Protein AF-A0AAQ3JZI1-F1 (afdb_monomer_lite)

Foldseek 3Di:
DVQVVVLVVLLVLLVVLLVLLVLLLVLDDDPVVVPPDPDADHQLSNVLSVLSNLCNVLSVLVSVVSVVCPDRDPPPLPLQVVLSVQLVLLSLLLSLLSNVSSPDRRALLSQVLSLVSLQSNLVSLVSNLVSPVVDDPVSSVSSPVSSVCSNPDGSGDPPPPDDDRDQDDVVVLLVCLQPPDQSCNVSSLVSLVSCLVVVSDPDDPCRNLVSLVVSLVVHDPVVNVSSVVSNVSVQVSPPVCVVVPPVVPVVVPPDPPDPDDDDDDDDDDDDPPVVVVVVVVPD

Sequence (283 aa):
MQATADARATAELLSGLLDSVDEIASLAPPPEAESSSSHHRPSPLSPFAALVSRLNPILSALLLLQQEQQQPEPADSPGKMTALASLGVALRRARSLAARSAGASATPVAGRLLEGAARALGSGLGVLAGAWADAPVEIRAEMEVVQGKMMNARFDSPAQSKGGSARVDVEDLVADIKNVDEDELWVVMFEIEVLIGEGLVVEEGGRLIPALLNRLATTKSENRLKMIIVLRSLASYCNENKVEFNLNFMLFSICPQHVCVFASMSYNYINLSSLTESILLQC

Radius of gyration: 22.37 Å; chains: 1; bounding box: 62×36×62 Å

pLDDT: mean 79.34, std 20.0, range [29.5, 98.25]

Secondary structure (DSSP, 8-state):
-HHHHHHHHHHHHHHHHHHHHHHHHHTSPPTTGGGS-TTPPPPTHHHHHHHHTTHHHHHHHHHHHHHH--S---TT-HHHHHHHHHHHHHHHHHHHHHHHHHHS---HHHHHHHHHHHHHHHHHHHHHHHHTTTS-HHHHHHHHHHHHHHHT---S-TT-SSS---PPPHHHHHHHHHH--HHHHHHHHHHHHHHHHTT----TTS-HHHHHHHHHHHS-HHHHHHHHHHHHHHHHH-GGGTTT--GGGGGGGS-TT--------------GGGHHHHHTT--

Organism: NCBI:txid4628

Structure (mmCIF, N/CA/C/O backbone):
data_AF-A0AAQ3JZI1-F1
#
_entry.id   AF-A0AAQ3JZI1-F1
#
loop_
_atom_site.group_PDB
_atom_site.id
_atom_site.type_symbol
_atom_site.label_atom_id
_atom_site.label_alt_id
_atom_site.label_comp_id
_atom_site.label_asym_id
_atom_site.label_entity_id
_atom_site.label_seq_id
_atom_site.pdbx_PDB_ins_code
_atom_site.Cartn_x
_atom_site.Cartn_y
_atom_site.Cartn_z
_atom_site.occupancy
_atom_site.B_iso_or_equiv
_atom_site.auth_seq_id
_atom_site.auth_comp_id
_atom_site.auth_asym_id
_atom_site.auth_atom_id
_atom_site.pdbx_PDB_model_num
ATOM 1 N N . MET A 1 1 ? -1.502 9.159 33.257 1.00 61.34 1 MET A N 1
ATOM 2 C CA . MET A 1 1 ? -1.217 10.152 32.196 1.00 61.34 1 MET A CA 1
ATOM 3 C C . MET A 1 1 ? -0.760 9.500 30.892 1.00 61.34 1 MET A C 1
ATOM 5 O O . MET A 1 1 ? -1.155 9.998 29.851 1.00 61.34 1 MET A O 1
ATOM 9 N N . GLN A 1 2 ? -0.006 8.390 30.917 1.00 69.00 2 GLN A N 1
ATOM 10 C CA . GLN A 1 2 ? 0.420 7.703 29.686 1.00 69.00 2 GLN A CA 1
ATOM 11 C C . GLN A 1 2 ? -0.751 7.096 28.882 1.00 69.00 2 GLN A C 1
ATOM 13 O O . GLN A 1 2 ? -0.922 7.440 27.722 1.00 69.00 2 GLN A O 1
ATOM 18 N N . ALA A 1 3 ? -1.644 6.329 29.522 1.00 70.62 3 ALA A N 1
ATOM 19 C CA . ALA A 1 3 ? -2.775 5.677 28.835 1.00 70.62 3 ALA A CA 1
ATOM 20 C C . ALA A 1 3 ? -3.711 6.653 28.089 1.00 70.62 3 ALA A C 1
ATOM 22 O O . ALA A 1 3 ? -4.190 6.372 26.995 1.00 70.62 3 ALA A O 1
ATOM 23 N N . THR A 1 4 ? -3.939 7.843 28.653 1.00 74.62 4 THR A N 1
ATOM 24 C CA . THR A 1 4 ? -4.743 8.895 28.011 1.00 74.62 4 THR A CA 1
ATOM 25 C C . THR A 1 4 ? -4.045 9.520 26.800 1.00 74.62 4 THR A C 1
ATOM 27 O O . THR A 1 4 ? -4.719 9.994 25.890 1.00 74.62 4 THR A O 1
ATOM 30 N N . ALA A 1 5 ? -2.708 9.539 26.782 1.00 81.94 5 ALA A N 1
ATOM 31 C CA . ALA A 1 5 ? -1.937 10.019 25.638 1.00 81.94 5 ALA A CA 1
ATOM 32 C C . ALA A 1 5 ? -1.955 8.996 24.491 1.00 81.94 5 ALA A C 1
ATOM 34 O O . ALA A 1 5 ? -2.165 9.377 23.342 1.00 81.94 5 ALA A O 1
ATOM 35 N N . ASP A 1 6 ? -1.834 7.706 24.811 1.00 83.25 6 ASP A N 1
ATOM 36 C CA . ASP A 1 6 ? -1.815 6.628 23.815 1.00 83.25 6 ASP A CA 1
ATOM 37 C C . ASP A 1 6 ? -3.178 6.467 23.115 1.00 83.25 6 ASP A C 1
ATOM 39 O O . ASP A 1 6 ? -3.239 6.314 21.892 1.00 83.25 6 ASP A O 1
ATOM 43 N N . ALA A 1 7 ? -4.286 6.591 23.857 1.00 85.25 7 ALA A N 1
ATOM 44 C CA . ALA A 1 7 ? -5.636 6.575 23.284 1.00 85.25 7 ALA A CA 1
ATOM 45 C C . ALA A 1 7 ? -5.862 7.736 22.300 1.00 85.25 7 ALA A C 1
ATOM 47 O O . ALA A 1 7 ? -6.412 7.547 21.213 1.00 85.25 7 ALA A O 1
ATOM 48 N N . ARG A 1 8 ? -5.386 8.938 22.653 1.00 88.81 8 ARG A N 1
ATOM 49 C CA . ARG A 1 8 ? -5.458 10.112 21.778 1.00 88.81 8 ARG A CA 1
ATOM 50 C C . ARG A 1 8 ? -4.610 9.930 20.520 1.00 88.81 8 ARG A C 1
ATOM 52 O O . ARG A 1 8 ? -5.111 10.182 19.431 1.00 88.81 8 ARG A O 1
ATOM 59 N N . ALA A 1 9 ? -3.373 9.455 20.662 1.00 91.19 9 ALA A N 1
ATOM 60 C CA . ALA A 1 9 ? -2.499 9.176 19.524 1.00 91.19 9 ALA A CA 1
ATOM 61 C C . ALA A 1 9 ? -3.121 8.135 18.575 1.00 91.19 9 ALA A C 1
ATOM 63 O O . ALA A 1 9 ? -3.066 8.285 17.358 1.00 91.19 9 ALA A O 1
ATOM 64 N N . THR A 1 10 ? -3.777 7.113 19.128 1.00 91.44 10 THR A N 1
ATOM 65 C CA . THR A 1 10 ? -4.490 6.089 18.351 1.00 91.44 10 THR A CA 1
ATOM 66 C C . THR A 1 10 ? -5.657 6.686 17.563 1.00 91.44 10 THR A C 1
ATOM 68 O O . THR A 1 10 ? -5.801 6.404 16.375 1.00 91.44 10 THR A O 1
ATOM 71 N N . ALA A 1 11 ? -6.464 7.545 18.192 1.00 92.69 11 ALA A N 1
ATOM 72 C CA . ALA A 1 11 ? -7.569 8.230 17.524 1.00 92.69 11 ALA A CA 1
ATOM 73 C C . ALA A 1 11 ? -7.083 9.185 16.417 1.00 92.69 11 ALA A C 1
ATOM 75 O O . ALA A 1 11 ? -7.658 9.207 15.330 1.00 92.69 11 ALA A O 1
ATOM 76 N N . GLU A 1 12 ? -6.003 9.933 16.667 1.00 94.88 12 GLU A N 1
ATOM 77 C CA . GLU A 1 12 ? -5.373 10.814 15.673 1.00 94.88 12 GLU A CA 1
ATOM 78 C C . GLU A 1 12 ? -4.848 10.012 14.470 1.00 94.88 12 GLU A C 1
ATOM 80 O O . GLU A 1 12 ? -5.084 10.397 13.324 1.00 94.88 12 GLU A O 1
ATOM 85 N N . LEU A 1 13 ? -4.214 8.857 14.709 1.00 95.38 13 LEU A N 1
ATOM 86 C CA . LEU A 1 13 ? -3.781 7.958 13.639 1.00 95.38 13 LEU A CA 1
ATOM 87 C C . LEU A 1 13 ? -4.966 7.433 12.826 1.00 95.38 13 LEU A C 1
ATOM 89 O O . LEU A 1 13 ? -4.936 7.528 11.604 1.00 95.38 13 LEU A O 1
ATOM 93 N N . LEU A 1 14 ? -6.010 6.914 13.479 1.00 96.38 14 LEU A N 1
ATOM 94 C CA . LEU A 1 14 ? -7.214 6.408 12.808 1.00 96.38 14 LEU A CA 1
ATOM 95 C C . LEU A 1 14 ? -7.883 7.477 11.936 1.00 96.38 14 LEU A C 1
ATOM 97 O O . LEU A 1 14 ? -8.264 7.177 10.806 1.00 96.38 14 LEU A O 1
ATOM 101 N N . SER A 1 15 ? -7.971 8.717 12.427 1.00 96.81 15 SER A N 1
ATOM 102 C CA . SER A 1 15 ? -8.467 9.849 11.636 1.00 96.81 15 SER A CA 1
ATOM 103 C C . SER A 1 15 ? -7.610 10.076 10.391 1.00 96.81 15 SER A C 1
ATOM 105 O O . SER A 1 15 ? -8.144 10.134 9.291 1.00 96.81 15 SER A O 1
ATOM 107 N N . GLY A 1 16 ? -6.281 10.106 10.532 1.00 97.50 16 GLY A N 1
ATOM 108 C CA . GLY A 1 16 ? -5.386 10.273 9.383 1.00 97.50 16 GLY A CA 1
ATOM 109 C C . GLY A 1 16 ? -5.453 9.119 8.369 1.00 97.50 16 GLY A C 1
ATOM 110 O O . GLY A 1 16 ? -5.228 9.328 7.174 1.00 97.50 16 GLY A O 1
ATOM 111 N N . LEU A 1 17 ? -5.777 7.897 8.814 1.00 97.75 17 LEU A N 1
ATOM 112 C CA . LEU A 1 17 ? -6.026 6.768 7.911 1.00 97.75 17 LEU A CA 1
ATOM 113 C C . LEU A 1 17 ? -7.330 6.942 7.126 1.00 97.75 17 LEU A C 1
ATOM 115 O O . LEU A 1 17 ? -7.334 6.652 5.932 1.00 97.75 17 LEU A O 1
ATOM 119 N N . LEU A 1 18 ? -8.402 7.414 7.772 1.00 97.88 18 LEU A N 1
ATOM 120 C CA . LEU A 1 18 ? -9.675 7.727 7.110 1.00 97.88 18 LEU A CA 1
ATOM 121 C C . LEU A 1 18 ? -9.477 8.794 6.029 1.00 97.88 18 LEU A C 1
ATOM 123 O O . LEU A 1 18 ? -9.839 8.560 4.879 1.00 97.88 18 LEU A O 1
ATOM 127 N N . ASP A 1 19 ? -8.787 9.887 6.365 1.00 97.62 19 ASP A N 1
ATOM 128 C CA . ASP A 1 19 ? -8.470 10.952 5.407 1.00 97.62 19 ASP A CA 1
ATOM 129 C C . ASP A 1 19 ? -7.698 10.396 4.196 1.00 97.62 19 ASP A C 1
ATOM 131 O O . ASP A 1 19 ? -8.010 10.697 3.046 1.00 97.62 19 ASP A O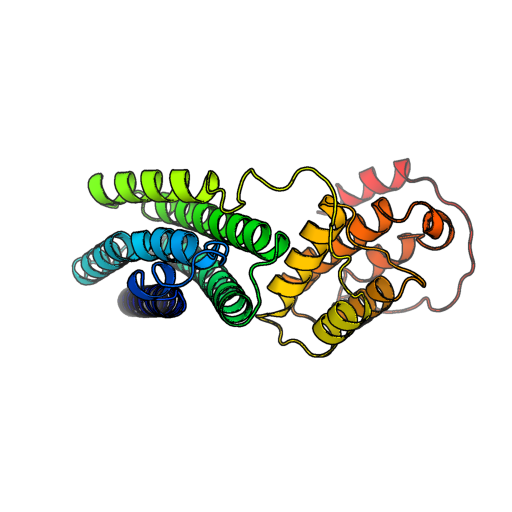 1
ATOM 135 N N . SER A 1 20 ? -6.732 9.500 4.435 1.00 97.38 20 SER A N 1
ATOM 136 C CA . SER A 1 20 ? -5.961 8.858 3.360 1.00 97.38 20 SER A CA 1
ATOM 137 C C . SER A 1 20 ? -6.820 7.956 2.461 1.00 97.38 20 SER A C 1
ATOM 139 O O . SER A 1 20 ? -6.570 7.868 1.257 1.00 97.38 20 SER A O 1
ATOM 141 N N . VAL A 1 21 ? -7.811 7.254 3.023 1.00 97.94 21 VAL A N 1
ATOM 142 C CA . VAL A 1 21 ? -8.745 6.413 2.256 1.00 97.94 21 VAL A CA 1
ATOM 143 C C . VAL A 1 21 ? -9.656 7.278 1.386 1.00 97.94 21 VAL A C 1
ATOM 145 O O . VAL A 1 21 ? -9.847 6.959 0.209 1.00 97.94 21 VAL A O 1
ATOM 148 N N . ASP A 1 22 ? -10.168 8.381 1.930 1.00 97.31 22 ASP A N 1
ATOM 149 C CA . ASP A 1 22 ? -11.018 9.325 1.202 1.00 97.31 22 ASP A CA 1
ATOM 150 C C . ASP A 1 22 ? -10.249 10.036 0.080 1.00 97.31 22 ASP A C 1
ATOM 152 O O . ASP A 1 22 ? -10.759 10.174 -1.035 1.00 97.31 22 ASP A O 1
ATOM 156 N N . GLU A 1 23 ? -8.985 10.399 0.317 1.00 97.06 23 GLU A N 1
ATOM 157 C CA . GLU A 1 23 ? -8.099 10.921 -0.724 1.00 97.06 23 GLU A CA 1
ATOM 158 C C . GLU A 1 23 ? -7.923 9.916 -1.872 1.00 97.06 23 GLU A C 1
ATOM 160 O O . GLU A 1 23 ? -8.112 10.288 -3.030 1.00 97.06 23 GLU A O 1
ATOM 165 N N . ILE A 1 24 ? -7.639 8.636 -1.587 1.00 96.25 24 ILE A N 1
ATOM 166 C CA . ILE A 1 24 ? -7.539 7.593 -2.628 1.00 96.25 24 ILE A CA 1
ATOM 167 C C . ILE A 1 24 ? -8.856 7.452 -3.396 1.00 96.25 24 ILE A C 1
ATOM 169 O O . ILE A 1 24 ? -8.841 7.326 -4.622 1.00 96.25 24 ILE A O 1
ATOM 173 N N . ALA A 1 25 ? -9.989 7.490 -2.694 1.00 95.56 25 ALA A N 1
ATOM 174 C CA . ALA A 1 25 ? -11.307 7.416 -3.310 1.00 95.56 25 ALA A CA 1
ATOM 175 C C . ALA A 1 25 ? -11.559 8.592 -4.269 1.00 95.56 25 ALA A C 1
ATOM 177 O O . ALA A 1 25 ? -12.102 8.391 -5.353 1.00 95.56 25 ALA A O 1
ATOM 178 N N . SER A 1 26 ? -11.110 9.797 -3.903 1.00 95.44 26 SER A N 1
ATOM 179 C CA . SER A 1 26 ? -11.266 11.014 -4.711 1.00 95.44 26 SER A CA 1
ATOM 180 C C . SER A 1 26 ? -10.421 11.038 -5.990 1.00 95.44 26 SER A C 1
ATOM 182 O O . SER A 1 26 ? -10.738 11.779 -6.918 1.00 95.44 26 SER A O 1
ATOM 184 N N . LEU A 1 27 ? -9.360 10.222 -6.059 1.00 94.06 27 LEU A N 1
ATOM 185 C CA . LEU A 1 27 ? -8.501 10.104 -7.242 1.00 94.06 27 LEU A CA 1
ATOM 186 C C . LEU A 1 27 ? -9.141 9.270 -8.358 1.00 94.06 27 LEU A C 1
ATOM 188 O O . LEU A 1 27 ? -8.713 9.361 -9.510 1.00 94.06 27 LEU A O 1
ATOM 192 N N . ALA A 1 28 ? -10.136 8.440 -8.037 1.00 91.25 28 ALA A N 1
ATOM 193 C CA . ALA A 1 28 ? -10.843 7.670 -9.046 1.00 91.25 28 ALA A CA 1
ATOM 194 C C . ALA A 1 28 ? -11.794 8.568 -9.855 1.00 91.25 28 ALA A C 1
ATOM 196 O O . ALA A 1 28 ? -12.507 9.396 -9.281 1.00 91.25 28 ALA A O 1
ATOM 197 N N . PRO A 1 29 ? -11.847 8.405 -11.189 1.00 85.12 29 PRO A N 1
ATOM 198 C CA . PRO A 1 29 ? -12.793 9.145 -12.008 1.00 85.12 29 PRO A CA 1
ATOM 199 C C . PRO A 1 29 ? -14.240 8.785 -11.624 1.00 85.12 29 PRO A C 1
ATOM 201 O O . PRO A 1 29 ? -14.522 7.637 -11.266 1.00 85.12 29 PRO A O 1
ATOM 204 N N . PRO A 1 30 ? -15.184 9.739 -11.712 1.00 79.12 30 PRO A N 1
ATOM 205 C CA . PRO A 1 30 ? -16.582 9.460 -11.427 1.00 79.12 30 PRO A CA 1
ATOM 206 C C . PRO A 1 30 ? -17.146 8.455 -12.448 1.00 79.12 30 PRO A C 1
ATOM 208 O O . PRO A 1 30 ? -16.809 8.528 -13.633 1.00 79.12 30 PRO A O 1
ATOM 211 N N . PRO A 1 31 ? -18.061 7.562 -12.032 1.00 68.06 31 PRO A N 1
ATOM 212 C CA . PRO A 1 31 ? -18.583 6.480 -12.876 1.00 68.06 31 PRO A CA 1
ATOM 213 C C . PRO A 1 31 ? -19.296 6.973 -14.150 1.00 68.06 31 PRO A C 1
ATOM 215 O O . PRO A 1 31 ? -19.396 6.250 -15.138 1.00 68.06 31 PRO A O 1
ATOM 218 N N . GLU A 1 32 ? -19.764 8.223 -14.164 1.00 65.75 32 GLU A N 1
ATOM 219 C CA . GLU A 1 32 ? -20.449 8.832 -15.311 1.00 65.75 32 GLU A CA 1
ATOM 220 C C . GLU A 1 32 ? -19.490 9.224 -16.453 1.00 65.75 32 GLU A C 1
ATOM 222 O O . GLU A 1 32 ? -19.896 9.267 -17.617 1.00 65.75 32 GLU A O 1
ATOM 227 N N . ALA A 1 33 ? -18.203 9.445 -16.158 1.00 61.28 33 ALA A N 1
ATOM 228 C CA . ALA A 1 33 ? -17.201 9.810 -17.163 1.00 61.28 33 ALA A CA 1
ATOM 229 C C . ALA A 1 33 ? -16.807 8.630 -18.075 1.00 61.28 33 ALA A C 1
ATOM 231 O O . ALA A 1 33 ? -16.358 8.838 -19.202 1.00 61.28 33 ALA A O 1
ATOM 232 N N . GLU A 1 34 ? -17.018 7.389 -17.626 1.00 55.94 34 GLU A N 1
ATOM 233 C CA . GLU A 1 34 ? -16.624 6.176 -18.356 1.00 55.94 34 GLU A CA 1
ATOM 234 C C . GLU A 1 34 ? -17.619 5.798 -19.477 1.00 55.94 34 GLU A C 1
ATOM 236 O O . GLU A 1 34 ? -17.274 5.057 -20.396 1.00 55.94 34 GLU A O 1
ATOM 241 N N . SER A 1 35 ? -18.842 6.349 -19.463 1.00 56.81 35 SER A N 1
ATOM 242 C CA . SER A 1 35 ? -19.943 5.925 -20.350 1.00 56.81 35 SER A CA 1
ATOM 243 C C . SER A 1 35 ? -19.983 6.619 -21.721 1.00 56.81 35 SER A C 1
ATOM 245 O O . SER A 1 35 ? -20.770 6.230 -22.584 1.00 56.81 35 SER A O 1
ATOM 247 N N . SER A 1 36 ? -19.152 7.641 -21.950 1.00 53.06 36 SER A N 1
ATOM 248 C CA . SER A 1 36 ? -19.310 8.548 -23.104 1.00 53.06 36 SER A CA 1
ATOM 249 C C . SER A 1 36 ? -18.314 8.332 -24.253 1.00 53.06 36 SER A C 1
ATOM 251 O O . SER A 1 36 ? -18.412 9.013 -25.271 1.00 53.06 36 SER A O 1
ATOM 253 N N . SER A 1 37 ? -17.359 7.399 -24.143 1.00 55.06 37 SER A N 1
ATOM 254 C CA . SER A 1 37 ? -16.397 7.133 -25.225 1.00 55.06 37 SER A CA 1
ATOM 255 C C . SER A 1 37 ? -16.218 5.634 -25.475 1.00 55.06 37 SER A C 1
ATOM 257 O O . SER A 1 37 ? -15.667 4.897 -24.664 1.00 55.06 37 SER A O 1
ATOM 259 N N . SER A 1 38 ? -16.683 5.160 -26.633 1.00 53.22 38 SER A N 1
ATOM 260 C CA . SER A 1 38 ? -16.773 3.735 -26.996 1.00 53.22 38 SER A CA 1
ATOM 261 C C . SER A 1 38 ? -15.431 3.015 -27.213 1.00 53.22 38 SER A C 1
ATOM 263 O O . SER A 1 38 ? -15.414 1.898 -27.728 1.00 53.22 38 SER A O 1
ATOM 265 N N . HIS A 1 39 ? -14.301 3.626 -26.844 1.00 58.97 39 HIS A N 1
ATOM 266 C CA . HIS A 1 39 ? -12.959 3.074 -27.054 1.00 58.97 39 HIS A CA 1
ATOM 267 C C . HIS A 1 39 ? -12.005 3.219 -25.859 1.00 58.97 39 HIS A C 1
ATOM 269 O O . HIS A 1 39 ? -10.839 2.841 -25.986 1.00 58.97 39 HIS A O 1
ATOM 275 N N . HIS A 1 40 ? -12.448 3.730 -24.703 1.00 62.22 40 HIS A N 1
ATOM 276 C CA . HIS A 1 40 ? -11.550 3.888 -23.559 1.00 62.22 40 HIS A CA 1
ATOM 277 C C . HIS A 1 40 ? -11.570 2.654 -22.650 1.00 62.22 40 HIS A C 1
ATOM 279 O O . HIS A 1 40 ? -12.616 2.204 -22.190 1.00 62.22 40 HIS A O 1
ATOM 285 N N . ARG A 1 41 ? -10.388 2.067 -22.441 1.00 69.38 41 ARG A N 1
ATOM 286 C CA . ARG A 1 41 ? -10.175 0.935 -21.534 1.00 69.38 41 ARG A CA 1
ATOM 287 C C . ARG A 1 41 ? -10.536 1.384 -20.108 1.00 69.38 41 ARG A C 1
ATOM 289 O O . ARG A 1 41 ? -10.026 2.425 -19.695 1.00 69.38 41 ARG A O 1
ATOM 296 N N . PRO A 1 42 ? -11.354 0.625 -19.354 1.00 74.00 42 PRO A N 1
ATOM 297 C CA . PRO A 1 42 ? -11.683 0.983 -17.979 1.00 74.00 42 PRO A CA 1
ATOM 298 C C . PRO A 1 42 ? -10.403 1.038 -17.143 1.00 74.00 42 PRO A C 1
ATOM 300 O O . PRO A 1 42 ? -9.551 0.145 -17.232 1.00 74.00 42 PRO A O 1
ATOM 303 N N . SER A 1 43 ? -10.252 2.115 -16.374 1.00 86.00 43 SER A N 1
ATOM 304 C CA . SER A 1 43 ? -9.074 2.321 -15.538 1.00 86.00 43 SER A CA 1
ATOM 305 C C . SER A 1 43 ? -9.056 1.292 -14.404 1.00 86.00 43 SER A C 1
ATOM 307 O O . SER A 1 43 ? -10.083 1.099 -13.751 1.00 86.00 43 SER A O 1
ATOM 309 N N . PRO A 1 44 ? -7.911 0.648 -14.105 1.00 90.19 44 PRO A N 1
ATOM 310 C CA . PRO A 1 44 ? -7.791 -0.210 -12.926 1.00 90.19 44 PRO A CA 1
ATOM 311 C C . PRO A 1 44 ? -7.898 0.583 -11.610 1.00 90.19 44 PRO A C 1
ATOM 313 O O . PRO A 1 44 ? -8.090 -0.013 -10.550 1.00 90.19 44 PRO A O 1
ATOM 316 N N . LEU A 1 45 ? -7.812 1.919 -11.666 1.00 92.50 45 LEU A N 1
ATOM 317 C CA . LEU A 1 45 ? -7.896 2.792 -10.499 1.00 92.50 45 LEU A CA 1
ATOM 318 C C . LEU A 1 45 ? -9.298 2.811 -9.875 1.00 92.50 45 LEU A C 1
ATOM 320 O O . LEU A 1 45 ? -9.402 2.733 -8.656 1.00 92.50 45 LEU A O 1
ATOM 324 N N . SER A 1 46 ? -10.365 2.856 -10.679 1.00 92.19 46 SER A N 1
ATOM 325 C CA . SER A 1 46 ? -11.753 2.880 -10.189 1.00 92.19 46 SER A CA 1
ATOM 326 C C . SER A 1 46 ? -12.090 1.666 -9.296 1.00 92.19 46 SER A C 1
ATOM 328 O O . SER A 1 46 ? -12.509 1.863 -8.151 1.00 92.19 46 SER A O 1
ATOM 330 N N . PRO A 1 47 ? -11.869 0.401 -9.727 1.00 93.81 47 PRO A N 1
ATOM 331 C CA . PRO A 1 47 ? -12.122 -0.759 -8.872 1.00 93.81 47 PRO A CA 1
ATOM 332 C C . PRO A 1 47 ? -11.153 -0.855 -7.686 1.00 93.81 47 PRO A C 1
ATOM 334 O O . PRO A 1 47 ? -11.543 -1.356 -6.630 1.00 93.81 47 PRO A O 1
ATOM 337 N N . PHE A 1 48 ? -9.912 -0.377 -7.826 1.00 95.75 48 PHE A N 1
ATOM 338 C CA . PHE A 1 48 ? -8.968 -0.310 -6.711 1.00 95.75 48 PHE A CA 1
ATOM 339 C C . PHE A 1 48 ? -9.450 0.655 -5.625 1.00 95.75 48 PHE A C 1
ATOM 341 O O . PHE A 1 48 ? -9.563 0.260 -4.466 1.00 95.75 48 PHE A O 1
ATOM 348 N N . ALA A 1 49 ? -9.798 1.885 -5.999 1.00 95.94 49 ALA A N 1
ATOM 349 C CA . ALA A 1 49 ? -10.300 2.902 -5.086 1.00 95.94 49 ALA A CA 1
ATOM 350 C C . ALA A 1 49 ? -11.568 2.425 -4.370 1.00 95.94 49 ALA A C 1
ATOM 352 O O . ALA A 1 49 ? -11.630 2.472 -3.144 1.00 95.94 49 ALA A O 1
ATOM 353 N N . ALA A 1 50 ? -12.518 1.839 -5.107 1.00 96.00 50 ALA A N 1
ATOM 354 C CA . ALA A 1 50 ? -13.726 1.258 -4.524 1.00 96.00 50 ALA A CA 1
ATOM 355 C C . ALA A 1 50 ? -13.422 0.158 -3.490 1.00 96.00 50 ALA A C 1
ATOM 357 O O . ALA A 1 50 ? -14.123 0.037 -2.484 1.00 96.00 50 ALA A O 1
ATOM 358 N N . LEU A 1 51 ? -12.376 -0.648 -3.713 1.00 97.19 51 LEU A N 1
ATOM 359 C CA . LEU A 1 51 ? -11.936 -1.657 -2.751 1.00 97.19 51 LEU A CA 1
ATOM 360 C C . LEU A 1 51 ? -11.297 -1.026 -1.506 1.00 97.19 51 LEU A C 1
ATOM 362 O O . LEU A 1 51 ? -11.588 -1.476 -0.397 1.00 97.19 51 LEU A O 1
ATOM 366 N N . VAL A 1 52 ? -10.467 0.009 -1.673 1.00 97.88 52 VAL A N 1
ATOM 367 C CA . VAL A 1 52 ? -9.833 0.749 -0.567 1.00 97.88 52 VAL A CA 1
ATOM 368 C C . VAL A 1 52 ? -10.878 1.463 0.293 1.00 97.88 52 VAL A C 1
ATOM 370 O O . VAL A 1 52 ? -10.807 1.372 1.517 1.00 97.88 52 VAL A O 1
ATOM 373 N N . SER A 1 53 ? -11.917 2.054 -0.306 1.00 97.69 53 SER A N 1
ATOM 374 C CA . SER A 1 53 ? -13.026 2.696 0.419 1.00 97.69 53 SER A CA 1
ATOM 375 C C . SER A 1 53 ? -13.778 1.754 1.365 1.00 97.69 53 SER A C 1
ATOM 377 O O . SER A 1 53 ? -14.434 2.211 2.298 1.00 97.69 53 SER A O 1
ATOM 379 N N . ARG A 1 54 ? -13.665 0.427 1.191 1.00 98.12 54 ARG A N 1
ATOM 380 C CA . ARG A 1 54 ? -14.249 -0.545 2.135 1.00 98.12 54 ARG A CA 1
ATOM 381 C C . ARG A 1 54 ? -13.554 -0.554 3.500 1.00 98.12 54 ARG A C 1
ATOM 383 O O . ARG A 1 54 ? -14.096 -1.140 4.431 1.00 98.12 54 ARG A O 1
ATOM 390 N N . LEU A 1 55 ? -12.397 0.096 3.637 1.00 97.81 55 LEU A N 1
ATOM 391 C CA . LEU A 1 55 ? -11.734 0.299 4.926 1.00 97.81 55 LEU A CA 1
ATOM 392 C C . LEU A 1 55 ? -12.450 1.338 5.800 1.00 97.81 55 LEU A C 1
ATOM 394 O O . LEU A 1 55 ? -12.394 1.209 7.020 1.00 97.81 55 LEU A O 1
ATOM 398 N N . ASN A 1 56 ? -13.157 2.314 5.217 1.00 97.81 56 ASN A N 1
ATOM 399 C CA . ASN A 1 56 ? -13.829 3.380 5.971 1.00 97.81 56 ASN A CA 1
ATOM 400 C C . ASN A 1 56 ? -14.739 2.869 7.095 1.00 97.81 56 ASN A C 1
ATOM 402 O O . ASN A 1 56 ? -14.492 3.229 8.245 1.00 97.81 56 ASN A O 1
ATOM 406 N N . PRO A 1 57 ? -15.737 1.997 6.842 1.00 97.69 57 PRO A N 1
ATOM 407 C CA . PRO A 1 57 ? -16.616 1.526 7.913 1.00 97.69 57 PRO A CA 1
ATOM 408 C C . PRO A 1 57 ? -15.859 0.796 9.033 1.00 97.69 57 PRO A C 1
ATOM 410 O O . PRO A 1 57 ? -16.235 0.918 10.196 1.00 97.69 57 PRO A O 1
ATOM 413 N N . ILE A 1 58 ? -14.773 0.085 8.709 1.00 97.88 58 ILE A N 1
ATOM 414 C CA . ILE A 1 58 ? -13.927 -0.593 9.699 1.00 97.88 58 ILE A CA 1
ATOM 415 C C . ILE A 1 58 ? -13.196 0.441 10.562 1.00 97.88 58 ILE A C 1
ATOM 417 O O . ILE A 1 58 ? -13.274 0.392 11.788 1.00 97.88 58 ILE A O 1
ATOM 421 N N . LEU A 1 59 ? -12.491 1.383 9.930 1.00 97.75 59 LEU A N 1
ATOM 422 C CA . LEU A 1 59 ? -11.688 2.392 10.621 1.00 97.75 59 LEU A CA 1
ATOM 423 C C . LEU A 1 59 ? -12.563 3.330 11.463 1.00 97.75 59 LEU A C 1
ATOM 425 O O . LEU A 1 59 ? -12.199 3.645 12.594 1.00 97.75 59 LEU A O 1
ATOM 429 N N . SER A 1 60 ? -13.743 3.714 10.968 1.00 97.56 60 SER A N 1
ATOM 430 C CA . SER A 1 60 ? -14.717 4.497 11.735 1.00 97.56 60 SER A CA 1
ATOM 431 C C . SER A 1 60 ? -15.231 3.732 12.954 1.00 97.56 60 SER A C 1
ATOM 433 O O . SER A 1 60 ? -15.325 4.307 14.036 1.00 97.56 60 SER A O 1
ATOM 435 N N . ALA A 1 61 ? -15.528 2.436 12.818 1.00 96.88 61 ALA A N 1
ATOM 436 C CA . ALA A 1 61 ? -15.978 1.623 13.943 1.00 96.88 61 ALA A CA 1
ATOM 437 C C . ALA A 1 61 ? -14.877 1.457 15.006 1.00 96.88 61 ALA A C 1
ATOM 439 O O . ALA A 1 61 ? -15.149 1.595 16.196 1.00 96.88 61 ALA A O 1
ATOM 440 N N . LEU A 1 62 ? -13.622 1.245 14.591 1.00 95.25 62 LEU A N 1
ATOM 441 C CA . LEU A 1 62 ? -12.480 1.231 15.511 1.00 95.25 62 LEU A CA 1
ATOM 442 C C . LEU A 1 62 ? -12.280 2.575 16.217 1.00 95.25 62 LEU A C 1
ATOM 444 O O . LEU A 1 62 ? -11.977 2.599 17.408 1.00 95.25 62 LEU A O 1
ATOM 448 N N . LEU A 1 63 ? -12.457 3.687 15.501 1.00 95.44 63 LEU A N 1
ATOM 449 C CA . LEU A 1 63 ? -12.347 5.027 16.074 1.00 95.44 63 LEU A CA 1
ATOM 450 C C . LEU A 1 63 ? -13.411 5.261 17.152 1.00 95.44 63 LEU A C 1
ATOM 452 O O . LEU A 1 63 ? -13.086 5.790 18.212 1.00 95.44 63 LEU A O 1
ATOM 456 N N . LEU A 1 64 ? -14.651 4.826 16.914 1.00 95.19 64 LEU A N 1
ATOM 457 C CA . LEU A 1 64 ? -15.725 4.898 17.909 1.00 95.19 64 LEU A CA 1
ATOM 458 C C . LEU A 1 64 ? -15.413 4.042 19.139 1.00 95.19 64 LEU A C 1
ATOM 460 O O . LEU A 1 64 ? -15.495 4.540 20.259 1.00 95.19 64 LEU A O 1
ATOM 464 N N . LEU A 1 65 ? -14.961 2.800 18.946 1.00 92.38 65 LEU A N 1
ATOM 465 C CA . LEU A 1 65 ? -14.554 1.934 20.058 1.00 92.38 65 LEU A CA 1
ATOM 466 C C . LEU A 1 65 ? -13.431 2.556 20.888 1.00 92.38 65 LEU A C 1
ATOM 468 O O . LEU A 1 65 ? -13.472 2.521 22.116 1.00 92.38 65 LEU A O 1
ATOM 472 N N . GLN A 1 66 ? -12.454 3.173 20.223 1.00 89.81 66 GLN A N 1
ATOM 473 C CA . GLN A 1 66 ? -11.349 3.854 20.890 1.00 89.81 66 GLN A CA 1
ATOM 474 C C . GLN A 1 66 ? -11.815 5.076 21.697 1.00 89.81 66 GLN A C 1
ATOM 476 O O . GLN A 1 66 ? -11.201 5.408 22.711 1.00 89.81 66 GLN A O 1
ATOM 481 N N . GLN A 1 67 ? -12.884 5.750 21.264 1.00 90.06 67 GLN A N 1
ATOM 482 C CA . GLN A 1 67 ? -13.488 6.869 21.993 1.00 90.06 67 GLN A CA 1
ATOM 483 C C . GLN A 1 67 ? -14.332 6.404 23.189 1.00 90.06 67 GLN A C 1
ATOM 485 O O . GLN A 1 67 ? -14.332 7.069 24.226 1.00 90.06 67 GLN A O 1
ATOM 490 N N . GLU A 1 68 ? -15.032 5.274 23.060 1.00 88.31 68 GLU A N 1
ATOM 491 C CA . GLU A 1 68 ? -15.854 4.681 24.124 1.00 88.31 68 GLU A CA 1
ATOM 492 C C . GLU A 1 68 ? -15.001 4.028 25.222 1.00 88.31 68 GLU A C 1
ATOM 494 O O . GLU A 1 68 ? -15.314 4.136 26.412 1.00 88.31 68 GLU A O 1
ATOM 499 N N . GLN A 1 69 ? -13.882 3.401 24.851 1.00 79.00 69 GLN A N 1
ATOM 500 C CA . GLN A 1 69 ? -12.908 2.832 25.782 1.00 79.00 69 GLN A CA 1
ATOM 501 C C . GLN A 1 69 ? -12.027 3.931 26.406 1.00 79.00 69 GLN A C 1
ATOM 503 O O . GLN A 1 69 ? -10.834 4.045 26.147 1.00 79.00 69 GLN A O 1
ATOM 508 N N . GLN A 1 70 ? -12.612 4.738 27.296 1.00 65.00 70 GLN A N 1
ATOM 509 C CA . GLN A 1 70 ? -11.867 5.662 28.171 1.00 65.00 70 GLN A CA 1
ATOM 510 C C . GLN A 1 70 ? -11.186 4.955 29.357 1.00 65.00 70 GLN A C 1
ATOM 512 O O . GLN A 1 70 ? -10.505 5.595 30.163 1.00 65.00 70 GLN A O 1
ATOM 517 N N . GLN A 1 71 ? -11.393 3.645 29.510 1.00 60.97 71 GLN A N 1
ATOM 518 C CA . GLN A 1 71 ? -10.756 2.863 30.563 1.00 60.97 71 GLN A CA 1
ATOM 519 C C . GLN A 1 71 ? -9.274 2.640 30.227 1.00 60.97 71 GLN A C 1
ATOM 521 O O . GLN A 1 71 ? -8.941 2.385 29.071 1.00 60.97 71 GLN A O 1
ATOM 526 N N . PRO A 1 72 ? -8.373 2.734 31.220 1.00 60.00 72 PRO A N 1
ATOM 527 C CA . PRO A 1 72 ? -6.963 2.453 31.013 1.00 60.00 72 PRO A CA 1
ATOM 528 C C . PRO A 1 72 ? -6.791 0.977 30.641 1.00 60.00 72 PRO A C 1
ATOM 530 O O . PRO A 1 72 ? -6.883 0.101 31.500 1.00 60.00 72 PRO A O 1
ATOM 533 N N . GLU A 1 73 ? -6.551 0.717 29.356 1.00 63.09 73 GLU A N 1
ATOM 534 C CA . GLU A 1 73 ? -6.039 -0.566 28.880 1.00 63.09 73 GLU A CA 1
ATOM 535 C C . GLU A 1 73 ? -4.762 -0.925 29.664 1.00 63.09 73 GLU A C 1
ATOM 537 O O . GLU A 1 73 ? -3.976 -0.033 30.020 1.00 63.09 73 GLU A O 1
ATOM 542 N N . PRO A 1 74 ? -4.531 -2.216 29.954 1.00 61.41 74 PRO A N 1
ATOM 543 C CA . PRO A 1 74 ? -3.254 -2.655 30.494 1.00 61.41 74 PRO A CA 1
ATOM 544 C C . PRO A 1 74 ? -2.128 -2.228 29.543 1.00 61.41 74 PRO A C 1
ATOM 546 O O . PRO A 1 74 ? -2.304 -2.207 28.327 1.00 61.41 74 PRO A O 1
ATOM 549 N N . ALA A 1 75 ? -0.961 -1.894 30.098 1.00 58.50 75 ALA A N 1
ATOM 550 C CA . ALA A 1 75 ? 0.184 -1.312 29.383 1.00 58.50 75 ALA A CA 1
ATOM 551 C C . ALA A 1 75 ? 0.772 -2.180 28.237 1.00 58.50 75 ALA A C 1
ATOM 553 O O . ALA A 1 75 ? 1.742 -1.777 27.599 1.00 58.50 75 ALA A O 1
ATOM 554 N N . ASP A 1 76 ? 0.166 -3.333 27.951 1.00 56.62 76 ASP A N 1
ATOM 555 C CA . ASP A 1 76 ? 0.610 -4.360 27.012 1.00 56.62 76 ASP A CA 1
ATOM 556 C C . ASP A 1 76 ? -0.149 -4.349 25.668 1.00 56.62 76 ASP A C 1
ATOM 558 O O . ASP A 1 76 ? -0.128 -5.344 24.942 1.00 56.62 76 ASP A O 1
ATOM 562 N N . SER A 1 77 ? -0.757 -3.225 25.256 1.00 63.53 77 SER A N 1
ATOM 563 C CA . SER A 1 77 ? -1.344 -3.079 23.906 1.00 63.53 77 SER A CA 1
ATOM 564 C C . SER A 1 77 ? -0.495 -2.337 22.836 1.00 63.53 77 SER A C 1
ATOM 566 O O . SER A 1 77 ? -1.076 -1.826 21.872 1.00 63.53 77 SER A O 1
ATOM 568 N N . PRO A 1 78 ? 0.866 -2.304 22.859 1.00 65.88 78 PRO A N 1
ATOM 569 C CA . PRO A 1 78 ? 1.659 -1.599 21.835 1.00 65.88 78 PRO A CA 1
ATOM 570 C C . PRO A 1 78 ? 1.486 -2.180 20.418 1.00 65.88 78 PRO A C 1
ATOM 572 O O . PRO A 1 78 ? 1.820 -1.529 19.420 1.00 65.88 78 PRO A O 1
ATOM 575 N N . GLY A 1 79 ? 0.926 -3.390 20.313 1.00 89.00 79 GLY A N 1
ATOM 576 C CA . GLY A 1 79 ? 0.565 -4.012 19.042 1.00 89.00 79 GLY A CA 1
ATOM 577 C C . GLY A 1 79 ? -0.451 -3.195 18.240 1.00 89.00 79 GLY A C 1
ATOM 578 O O . GLY A 1 79 ? -0.290 -3.077 17.027 1.00 89.00 79 GLY A O 1
ATOM 579 N N . LYS A 1 80 ? -1.430 -2.560 18.905 1.00 91.25 80 LYS A N 1
ATOM 580 C CA . LYS A 1 80 ? -2.486 -1.757 18.265 1.00 91.25 80 LYS A CA 1
ATOM 581 C C . LYS A 1 80 ? -1.891 -0.577 17.482 1.00 91.25 80 LYS A C 1
ATOM 583 O O . LYS A 1 80 ? -2.091 -0.433 16.275 1.00 91.25 80 LYS A O 1
ATOM 588 N N . MET A 1 81 ? -1.056 0.220 18.143 1.00 91.88 81 MET A N 1
ATOM 589 C CA . MET A 1 81 ? -0.416 1.390 17.533 1.00 91.88 81 MET A CA 1
ATOM 590 C C . MET A 1 81 ? 0.545 1.007 16.400 1.00 91.88 81 MET A C 1
ATOM 592 O O . MET A 1 81 ? 0.561 1.649 15.350 1.00 91.88 81 MET A O 1
ATOM 596 N N . THR A 1 82 ? 1.309 -0.072 16.580 1.00 92.69 82 THR A N 1
ATOM 597 C CA . THR A 1 82 ? 2.258 -0.555 15.566 1.00 92.69 82 THR A CA 1
ATOM 598 C C . THR A 1 82 ? 1.531 -1.086 14.328 1.00 92.69 82 THR A C 1
ATOM 600 O O . THR A 1 82 ? 1.945 -0.806 13.202 1.00 92.69 82 THR A O 1
ATOM 603 N N . ALA A 1 83 ? 0.417 -1.800 14.512 1.00 95.44 83 ALA A N 1
ATOM 604 C CA . ALA A 1 83 ? -0.411 -2.281 13.413 1.00 95.44 83 ALA A CA 1
ATOM 605 C C . ALA A 1 83 ? -1.028 -1.123 12.608 1.00 95.44 83 ALA A C 1
ATOM 607 O O . ALA A 1 83 ? -0.956 -1.129 11.378 1.00 95.44 83 ALA A O 1
ATOM 608 N N . LEU A 1 84 ? -1.553 -0.091 13.284 1.00 95.69 84 LEU A N 1
ATOM 609 C CA . LEU A 1 84 ? -2.055 1.119 12.619 1.00 95.69 84 LEU A CA 1
ATOM 610 C C . LEU A 1 84 ? -0.956 1.864 11.864 1.00 95.69 84 LEU A C 1
ATOM 612 O O . LEU A 1 84 ? -1.165 2.267 10.722 1.00 95.69 84 LEU A O 1
ATOM 616 N N . ALA A 1 85 ? 0.223 2.021 12.471 1.00 94.44 85 ALA A N 1
ATOM 617 C CA . ALA A 1 85 ? 1.356 2.666 11.818 1.00 94.44 85 ALA A CA 1
ATOM 618 C C . ALA A 1 85 ? 1.778 1.905 10.549 1.00 94.44 85 ALA A C 1
ATOM 620 O O . ALA A 1 85 ? 2.015 2.522 9.509 1.00 94.44 85 ALA A O 1
ATOM 621 N N . SER A 1 86 ? 1.809 0.569 10.607 1.00 94.25 86 SER A N 1
ATOM 622 C CA . SER A 1 86 ? 2.106 -0.289 9.455 1.00 94.25 86 SER A CA 1
ATOM 623 C C . SER A 1 86 ? 1.065 -0.140 8.339 1.00 94.25 86 SER A C 1
ATOM 625 O O . SER A 1 86 ? 1.432 0.066 7.179 1.00 94.25 86 SER A O 1
ATOM 627 N N . LEU A 1 87 ? -0.229 -0.156 8.682 1.00 97.06 87 LEU A N 1
ATOM 628 C CA . LEU A 1 87 ? -1.304 0.080 7.717 1.00 97.06 87 LEU A CA 1
ATOM 629 C C . LEU A 1 87 ? -1.224 1.489 7.111 1.00 97.06 87 LEU A C 1
ATOM 631 O O . LEU A 1 87 ? -1.407 1.647 5.906 1.00 97.06 87 LEU A O 1
ATOM 635 N N . GLY A 1 88 ? -0.874 2.500 7.908 1.00 96.00 88 GLY A N 1
ATOM 636 C CA . GLY A 1 88 ? -0.668 3.871 7.440 1.00 96.00 88 GLY A CA 1
ATOM 637 C C . GLY A 1 88 ? 0.461 4.006 6.425 1.00 96.00 88 GLY A C 1
ATOM 638 O O . GLY A 1 88 ? 0.308 4.707 5.427 1.00 96.00 88 GLY A O 1
ATOM 639 N N . VAL A 1 89 ? 1.571 3.288 6.612 1.00 92.50 89 VAL A N 1
ATOM 640 C CA . VAL A 1 89 ? 2.640 3.221 5.603 1.00 92.50 89 VAL A CA 1
ATOM 641 C C . VAL A 1 89 ? 2.118 2.615 4.296 1.00 92.50 89 VAL A C 1
ATOM 643 O O . VAL A 1 89 ? 2.392 3.150 3.220 1.00 92.50 89 VAL A O 1
ATOM 646 N N . ALA A 1 90 ? 1.342 1.529 4.369 1.00 94.69 90 ALA A N 1
ATOM 647 C CA . ALA A 1 90 ? 0.755 0.900 3.187 1.00 94.69 90 ALA A CA 1
ATOM 648 C C . ALA A 1 90 ? -0.255 1.820 2.472 1.00 94.69 90 ALA A C 1
ATOM 650 O O . ALA A 1 90 ? -0.226 1.906 1.245 1.00 94.69 90 ALA A O 1
ATOM 651 N N . LEU A 1 91 ? -1.090 2.558 3.214 1.00 96.62 91 LEU A N 1
ATOM 652 C CA . LEU A 1 91 ? -2.038 3.532 2.658 1.00 96.62 91 LEU A CA 1
ATOM 653 C C . LEU A 1 91 ? -1.337 4.713 1.986 1.00 96.62 91 LEU A C 1
ATOM 655 O O . LEU A 1 91 ? -1.702 5.067 0.869 1.00 96.62 91 LEU A O 1
ATOM 659 N N . ARG A 1 92 ? -0.287 5.278 2.596 1.00 94.38 92 ARG A N 1
ATOM 660 C CA . ARG A 1 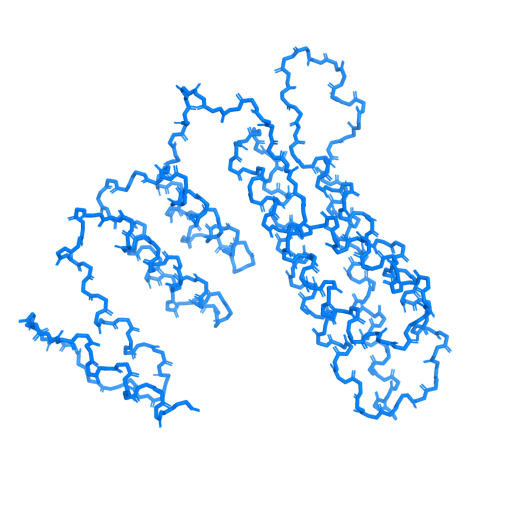92 ? 0.496 6.352 1.957 1.00 94.38 92 ARG A CA 1
ATOM 661 C C . ARG A 1 92 ? 1.088 5.906 0.622 1.00 94.38 92 ARG A C 1
ATOM 663 O O . ARG A 1 92 ? 0.960 6.615 -0.370 1.00 94.38 92 ARG A O 1
ATOM 670 N N . ARG A 1 93 ? 1.663 4.702 0.580 1.00 92.25 93 ARG A N 1
ATOM 671 C CA . ARG A 1 93 ? 2.196 4.089 -0.648 1.00 92.25 93 ARG A CA 1
ATOM 672 C C . ARG A 1 93 ? 1.114 3.867 -1.704 1.00 92.25 93 ARG A C 1
ATOM 674 O O . ARG A 1 93 ? 1.310 4.206 -2.869 1.00 92.25 93 ARG A O 1
ATOM 681 N N . ALA A 1 94 ? -0.031 3.324 -1.290 1.00 94.62 94 ALA A N 1
ATOM 682 C CA . ALA A 1 94 ? -1.192 3.132 -2.152 1.00 94.62 94 ALA A CA 1
ATOM 683 C C . ALA A 1 94 ? -1.697 4.460 -2.737 1.00 94.62 94 ALA A C 1
ATOM 685 O O . ALA A 1 94 ? -2.013 4.516 -3.922 1.00 94.62 94 ALA A O 1
ATOM 686 N N . ARG A 1 95 ? -1.710 5.533 -1.939 1.00 94.94 95 ARG A N 1
ATOM 687 C CA . ARG A 1 95 ? -2.082 6.882 -2.376 1.00 94.94 95 ARG A CA 1
ATOM 688 C C . ARG A 1 95 ? -1.122 7.442 -3.418 1.00 94.94 95 ARG A C 1
ATOM 690 O O . ARG A 1 95 ? -1.583 7.884 -4.465 1.00 94.94 95 ARG A O 1
ATOM 697 N N . SER A 1 96 ? 0.188 7.391 -3.175 1.00 91.81 96 SER A N 1
ATOM 698 C CA . SER A 1 96 ? 1.186 7.851 -4.153 1.00 91.81 96 SER A CA 1
ATOM 699 C C . SER A 1 96 ? 1.053 7.106 -5.485 1.00 91.81 96 SER A C 1
ATOM 701 O O . SER A 1 96 ? 1.084 7.712 -6.556 1.00 91.81 96 SER A O 1
ATOM 703 N N . LEU A 1 97 ? 0.817 5.792 -5.433 1.00 91.75 97 LEU A N 1
ATOM 704 C CA . LEU A 1 97 ? 0.572 4.990 -6.627 1.00 91.75 97 LEU A CA 1
ATOM 705 C C . LEU A 1 97 ? -0.744 5.362 -7.334 1.00 91.75 97 LEU A C 1
ATOM 707 O O . LEU A 1 97 ? -0.772 5.468 -8.561 1.00 91.75 97 LEU A O 1
ATOM 711 N N . ALA A 1 98 ? -1.828 5.557 -6.582 1.00 92.69 98 ALA A N 1
ATOM 712 C CA . ALA A 1 98 ? -3.117 5.980 -7.120 1.00 92.69 98 ALA A CA 1
ATOM 713 C C . ALA A 1 98 ? -3.004 7.336 -7.832 1.00 92.69 98 ALA A C 1
ATOM 715 O O . ALA A 1 98 ? -3.501 7.482 -8.946 1.00 92.69 98 ALA A O 1
ATOM 716 N N . ALA A 1 99 ? -2.279 8.291 -7.240 1.00 91.38 99 ALA A N 1
ATOM 717 C CA . ALA A 1 99 ? -2.055 9.613 -7.819 1.00 91.38 99 ALA A CA 1
ATOM 718 C C . ALA A 1 99 ? -1.273 9.529 -9.140 1.00 91.38 99 ALA A C 1
ATOM 720 O O . ALA A 1 99 ? -1.689 10.117 -10.138 1.00 91.38 99 ALA A O 1
ATOM 721 N N . ARG A 1 100 ? -0.202 8.720 -9.187 1.00 87.44 100 ARG A N 1
ATOM 722 C CA . ARG A 1 100 ? 0.539 8.435 -10.433 1.00 87.44 100 ARG A CA 1
ATOM 723 C C . ARG A 1 100 ? -0.349 7.776 -11.494 1.00 87.44 100 ARG A C 1
ATOM 725 O O . ARG A 1 100 ? -0.259 8.106 -12.673 1.00 87.44 100 ARG A O 1
ATOM 732 N N . SER A 1 101 ? -1.236 6.878 -11.071 1.00 87.50 101 SER A N 1
ATOM 733 C CA . SER A 1 101 ? -2.140 6.144 -11.966 1.00 87.50 101 SER A CA 1
ATOM 734 C C . SER A 1 101 ? -3.298 6.997 -12.495 1.00 87.50 101 SER A C 1
ATOM 736 O O . SER A 1 101 ? -3.842 6.680 -13.548 1.00 87.50 101 SER A O 1
ATOM 738 N N . ALA A 1 102 ? -3.678 8.073 -11.798 1.00 85.69 102 ALA A N 1
ATOM 739 C CA . ALA A 1 102 ? -4.755 8.972 -12.216 1.00 85.69 102 ALA A CA 1
ATOM 740 C C . ALA A 1 102 ? -4.367 9.847 -13.424 1.00 85.69 102 ALA A C 1
ATOM 742 O O . ALA A 1 102 ? -5.231 10.218 -14.217 1.00 85.69 102 ALA A O 1
ATOM 743 N N . GLY A 1 103 ? -3.076 10.172 -13.575 1.00 71.31 103 GLY A N 1
ATOM 744 C CA . GLY A 1 103 ? -2.565 11.013 -14.666 1.00 71.31 103 GLY A CA 1
ATOM 745 C C . GLY A 1 103 ? -2.064 10.253 -15.899 1.00 71.31 103 GLY A C 1
ATOM 746 O O . GLY A 1 103 ? -1.877 10.859 -16.954 1.00 71.31 103 GLY A O 1
ATOM 747 N N . ALA A 1 104 ? -1.835 8.943 -15.789 1.00 64.12 104 ALA A N 1
ATOM 748 C CA . ALA A 1 104 ? -1.257 8.132 -16.856 1.00 64.12 104 ALA A CA 1
ATOM 749 C C . ALA A 1 104 ? -2.332 7.347 -17.625 1.00 64.12 104 ALA A C 1
ATOM 751 O O . ALA A 1 104 ? -3.306 6.859 -17.053 1.00 64.12 104 ALA A O 1
ATOM 752 N N . SER A 1 105 ? -2.138 7.162 -18.937 1.00 61.34 105 SER A N 1
ATOM 753 C CA . SER A 1 105 ? -2.954 6.211 -19.701 1.00 61.34 105 SER A CA 1
ATOM 754 C C . SER A 1 105 ? -2.836 4.825 -19.067 1.00 61.34 105 SER A C 1
ATOM 756 O O . SER A 1 105 ? -1.720 4.425 -18.745 1.00 61.34 105 SER A O 1
ATOM 758 N N . ALA A 1 106 ? -3.944 4.091 -18.926 1.00 62.47 106 ALA A N 1
ATOM 759 C CA . ALA A 1 106 ? -3.981 2.776 -18.285 1.00 62.47 106 ALA A CA 1
ATOM 760 C C . ALA A 1 106 ? -2.956 1.799 -18.898 1.00 62.47 106 ALA A C 1
ATOM 762 O O . ALA A 1 106 ? -3.233 1.122 -19.896 1.00 62.47 106 ALA A O 1
ATOM 763 N N . THR A 1 107 ? -1.769 1.720 -18.294 1.00 70.31 107 THR A N 1
ATOM 764 C CA . THR A 1 107 ? -0.754 0.737 -18.656 1.00 70.31 107 THR A CA 1
ATOM 765 C C . THR A 1 107 ? -1.090 -0.595 -17.981 1.00 70.31 107 THR A C 1
ATOM 767 O O . THR A 1 107 ? -1.706 -0.619 -16.913 1.00 70.31 107 THR A O 1
ATOM 770 N N . PRO A 1 108 ? -0.705 -1.733 -18.577 1.00 69.75 108 PRO A N 1
ATOM 771 C CA . PRO A 1 108 ? -0.878 -3.042 -17.938 1.00 69.75 108 PRO A CA 1
ATOM 772 C C . PRO A 1 108 ? -0.136 -3.114 -16.594 1.00 69.75 108 PRO A C 1
ATOM 774 O O . PRO A 1 108 ? -0.630 -3.690 -15.631 1.00 69.75 108 PRO A O 1
ATOM 777 N N . VAL A 1 109 ? 1.003 -2.424 -16.515 1.00 81.31 109 VAL A N 1
ATOM 778 C CA . VAL A 1 109 ? 1.840 -2.299 -15.319 1.00 81.31 109 VAL A CA 1
ATOM 779 C C . VAL A 1 109 ? 1.076 -1.633 -14.172 1.00 81.31 109 VAL A C 1
ATOM 781 O O . VAL A 1 109 ? 1.156 -2.099 -13.040 1.00 81.31 109 VAL A O 1
ATOM 784 N N . ALA A 1 110 ? 0.266 -0.603 -14.450 1.00 85.75 110 ALA A N 1
ATOM 785 C CA . ALA A 1 110 ? -0.536 0.068 -13.426 1.00 85.75 110 ALA A CA 1
ATOM 786 C C . ALA A 1 110 ? -1.516 -0.890 -12.725 1.00 85.75 110 ALA A C 1
ATOM 788 O O . ALA A 1 110 ? -1.663 -0.833 -11.506 1.00 85.75 110 ALA A O 1
ATOM 789 N N . GLY A 1 111 ? -2.138 -1.818 -13.461 1.00 88.75 111 GLY A N 1
ATOM 790 C CA . GLY A 1 111 ? -3.015 -2.838 -12.876 1.00 88.75 111 GLY A CA 1
ATOM 791 C C . GLY A 1 111 ? -2.276 -3.714 -11.863 1.00 88.75 111 GLY A C 1
ATOM 792 O O . GLY A 1 111 ? -2.684 -3.810 -10.704 1.00 88.75 111 GLY A O 1
ATOM 793 N N . ARG A 1 112 ? -1.119 -4.258 -12.254 1.00 88.25 112 ARG A N 1
ATOM 794 C CA . ARG A 1 112 ? -0.230 -5.048 -11.384 1.00 88.25 112 ARG A CA 1
ATOM 795 C C . ARG A 1 112 ? 0.282 -4.285 -10.171 1.00 88.25 112 ARG A C 1
ATOM 797 O O . ARG A 1 112 ? 0.329 -4.841 -9.070 1.00 88.25 112 ARG A O 1
ATOM 804 N N . LEU A 1 113 ? 0.642 -3.019 -10.358 1.00 89.88 113 LEU A N 1
ATOM 805 C CA . LEU A 1 113 ? 1.058 -2.143 -9.271 1.00 89.88 113 LEU A CA 1
ATOM 806 C C . LEU A 1 113 ? -0.064 -2.000 -8.235 1.00 89.88 113 LEU A C 1
ATOM 808 O O . LEU A 1 113 ? 0.162 -2.209 -7.040 1.00 89.88 113 LEU A O 1
ATOM 812 N N . LEU A 1 114 ? -1.285 -1.714 -8.693 1.00 93.25 114 LEU A N 1
ATOM 813 C CA . LEU A 1 114 ? -2.459 -1.563 -7.830 1.00 93.25 114 LEU A CA 1
ATOM 814 C C . LEU A 1 114 ? -2.831 -2.885 -7.143 1.00 93.25 114 LEU A C 1
ATOM 816 O O . LEU A 1 114 ? -3.223 -2.883 -5.977 1.00 93.25 114 LEU A O 1
ATOM 820 N N . GLU A 1 115 ? -2.642 -4.032 -7.803 1.00 93.56 115 GLU A N 1
ATOM 821 C CA . GLU A 1 115 ? -2.809 -5.348 -7.173 1.00 93.56 115 GLU A CA 1
ATOM 822 C C . GLU A 1 115 ? -1.821 -5.559 -6.024 1.00 93.56 115 GLU A C 1
ATOM 824 O O . GLU A 1 115 ? -2.194 -6.048 -4.957 1.00 93.56 115 GLU A O 1
ATOM 829 N N . GLY A 1 116 ? -0.551 -5.204 -6.226 1.00 91.75 116 GLY A N 1
ATOM 830 C CA . GLY A 1 116 ? 0.458 -5.284 -5.177 1.00 91.75 116 GLY A CA 1
ATOM 831 C C . GLY A 1 116 ? 0.155 -4.364 -4.000 1.00 91.75 116 GLY A C 1
ATOM 832 O O . GLY A 1 116 ? 0.244 -4.802 -2.852 1.00 91.75 116 GLY A O 1
ATOM 833 N N . ALA A 1 117 ? -0.282 -3.132 -4.273 1.00 94.44 117 ALA A N 1
ATOM 834 C CA . ALA A 1 117 ? -0.736 -2.205 -3.242 1.00 94.44 117 ALA A CA 1
ATOM 835 C C . ALA A 1 117 ? -1.948 -2.756 -2.472 1.00 94.44 117 ALA A C 1
ATOM 837 O O . ALA A 1 117 ? -1.951 -2.727 -1.242 1.00 94.44 117 ALA A O 1
ATOM 838 N N . ALA A 1 118 ? -2.932 -3.344 -3.162 1.00 96.69 118 ALA A N 1
ATOM 839 C CA . ALA A 1 118 ? -4.074 -3.989 -2.517 1.00 96.69 118 ALA A CA 1
ATOM 840 C C . ALA A 1 118 ? -3.631 -5.144 -1.607 1.00 96.69 118 ALA A C 1
ATOM 842 O O . ALA A 1 118 ? -4.060 -5.209 -0.460 1.00 96.69 118 ALA A O 1
ATOM 843 N N . ARG A 1 119 ? -2.714 -6.015 -2.050 1.00 96.06 119 ARG A N 1
ATOM 844 C CA . ARG A 1 119 ? -2.176 -7.096 -1.200 1.00 96.06 119 ARG A CA 1
ATOM 845 C C . ARG A 1 119 ? -1.410 -6.559 0.010 1.00 96.06 119 ARG A C 1
ATOM 847 O O . ARG A 1 119 ? -1.547 -7.109 1.098 1.00 96.06 119 ARG A O 1
ATOM 854 N N . ALA A 1 120 ? -0.635 -5.486 -0.147 1.00 94.25 120 ALA A N 1
ATOM 855 C CA . ALA A 1 120 ? 0.062 -4.852 0.971 1.00 94.25 120 ALA A CA 1
ATOM 856 C C . ALA A 1 120 ? -0.926 -4.301 2.015 1.00 94.25 120 ALA A C 1
ATOM 858 O O . ALA A 1 120 ? -0.750 -4.544 3.209 1.00 94.25 120 ALA A O 1
ATOM 859 N N . LEU A 1 121 ? -2.003 -3.642 1.568 1.00 97.62 121 LEU A N 1
ATOM 860 C CA . LEU A 1 121 ? -3.098 -3.197 2.435 1.00 97.62 121 LEU A CA 1
ATOM 861 C C . LEU A 1 121 ? -3.799 -4.375 3.118 1.00 97.62 121 LEU A C 1
ATOM 863 O O . LEU A 1 121 ? -4.000 -4.341 4.327 1.00 97.62 121 LEU A O 1
ATOM 867 N N . GLY A 1 122 ? -4.105 -5.442 2.375 1.00 97.75 122 GLY A N 1
ATOM 868 C CA . GLY A 1 122 ? -4.691 -6.665 2.925 1.00 97.75 122 GLY A CA 1
ATOM 869 C C . GLY A 1 122 ? -3.804 -7.303 3.998 1.00 97.75 122 GLY A C 1
ATOM 870 O O . GLY A 1 122 ? -4.290 -7.676 5.063 1.00 97.75 122 GLY A O 1
ATOM 871 N N . SER A 1 123 ? -2.491 -7.369 3.771 1.00 96.50 123 SER A N 1
ATOM 872 C CA . SER A 1 123 ? -1.534 -7.852 4.772 1.00 96.50 123 SER A CA 1
ATOM 873 C C . SER A 1 123 ? -1.519 -6.965 6.019 1.00 96.50 123 SER A C 1
ATOM 875 O O . SER A 1 123 ? -1.541 -7.489 7.131 1.00 96.50 123 SER A O 1
ATOM 877 N N . GLY A 1 124 ? -1.509 -5.639 5.850 1.00 96.50 124 GLY A N 1
ATOM 878 C CA . GLY A 1 124 ? -1.580 -4.686 6.961 1.00 96.50 124 GLY A CA 1
ATOM 879 C C . GLY A 1 124 ? -2.881 -4.813 7.758 1.00 96.50 124 GLY A C 1
ATOM 880 O O . GLY A 1 124 ? -2.854 -4.808 8.986 1.00 96.50 124 GLY A O 1
ATOM 881 N N . LEU A 1 125 ? -4.009 -5.021 7.074 1.00 97.06 125 LEU A N 1
ATOM 882 C CA . LEU A 1 125 ? -5.308 -5.252 7.704 1.00 97.06 125 LEU A CA 1
ATOM 883 C C . LEU A 1 125 ? -5.343 -6.568 8.493 1.00 97.06 125 LEU A C 1
ATOM 885 O O . LEU A 1 125 ? -5.941 -6.618 9.561 1.00 97.06 125 LEU A O 1
ATOM 889 N N . GLY A 1 126 ? -4.657 -7.612 8.019 1.00 96.88 126 GLY A N 1
ATOM 890 C CA . GLY A 1 126 ? -4.496 -8.859 8.771 1.00 96.88 126 GLY A CA 1
ATOM 891 C C . GLY A 1 126 ? -3.727 -8.672 10.082 1.00 96.88 126 GLY A C 1
ATOM 892 O O . GLY A 1 126 ? -4.126 -9.200 11.118 1.00 96.88 126 GLY A O 1
ATOM 893 N N . VAL A 1 127 ? -2.652 -7.874 10.060 1.00 96.19 127 VAL A N 1
ATOM 894 C CA . VAL A 1 127 ? -1.912 -7.500 11.280 1.00 96.19 127 VAL A CA 1
ATOM 895 C C . VAL A 1 127 ? -2.805 -6.687 12.221 1.00 96.19 127 VAL A C 1
ATOM 897 O O . VAL A 1 127 ? -2.813 -6.936 13.426 1.00 96.19 127 VAL A O 1
ATOM 900 N N . LEU A 1 128 ? -3.599 -5.760 11.674 1.00 95.69 128 LEU A N 1
ATOM 901 C CA . LEU A 1 128 ? -4.562 -4.968 12.438 1.00 95.69 128 LEU A CA 1
ATOM 902 C C . LEU A 1 128 ? -5.620 -5.842 13.118 1.00 95.69 128 LEU A C 1
ATOM 904 O O . LEU A 1 128 ? -5.860 -5.675 14.310 1.00 95.69 128 LEU A O 1
ATOM 908 N N . ALA A 1 129 ? -6.200 -6.801 12.395 1.00 95.00 129 ALA A N 1
ATOM 909 C CA . ALA A 1 129 ? -7.1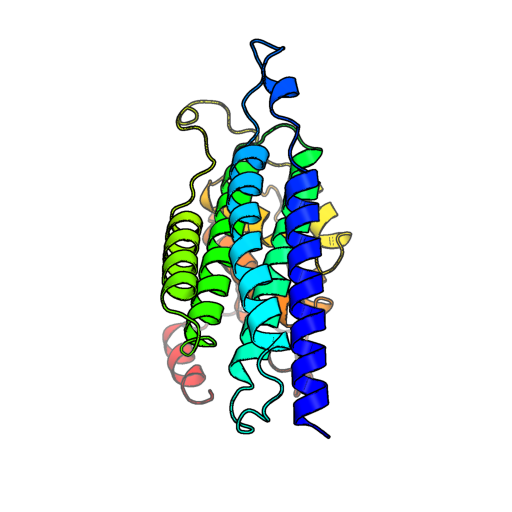91 -7.728 12.934 1.00 95.00 129 ALA A CA 1
ATOM 910 C C . ALA A 1 129 ? -6.627 -8.555 14.101 1.00 95.00 129 ALA A C 1
ATOM 912 O O . ALA A 1 129 ? -7.307 -8.744 15.108 1.00 95.00 129 ALA A O 1
ATOM 913 N N . GLY A 1 130 ? -5.365 -8.989 14.007 1.00 94.25 130 GLY A N 1
ATOM 914 C CA . GLY A 1 130 ? -4.678 -9.669 15.108 1.00 94.25 130 GLY A CA 1
ATOM 915 C C . GLY A 1 130 ? -4.448 -8.771 16.328 1.00 94.25 130 GLY A C 1
ATOM 916 O O . GLY A 1 130 ? -4.608 -9.221 17.461 1.00 94.25 130 GLY A O 1
ATOM 917 N N . ALA A 1 131 ? -4.107 -7.497 16.114 1.00 93.75 131 ALA A N 1
ATOM 918 C CA . ALA A 1 131 ? -3.902 -6.529 17.193 1.00 93.75 131 ALA A CA 1
ATOM 919 C C . ALA A 1 131 ? -5.212 -6.079 17.873 1.00 93.75 131 ALA A C 1
ATOM 921 O O . ALA A 1 131 ? -5.190 -5.705 19.044 1.00 93.75 131 ALA A O 1
ATOM 922 N N . TRP A 1 132 ? -6.341 -6.148 17.161 1.00 92.62 132 TRP A N 1
ATOM 923 C CA . TRP A 1 132 ? -7.701 -5.882 17.655 1.00 92.62 132 TRP A CA 1
ATOM 924 C C . TRP A 1 132 ? -8.503 -7.172 17.867 1.00 92.62 132 TRP A C 1
ATOM 926 O O . TRP A 1 132 ? -9.689 -7.269 17.541 1.00 92.62 132 TRP A O 1
ATOM 936 N N . ALA A 1 133 ? -7.861 -8.189 18.443 1.00 92.44 133 ALA A N 1
ATOM 937 C CA . ALA A 1 133 ? -8.517 -9.456 18.751 1.00 92.44 133 ALA A CA 1
ATOM 938 C C . ALA A 1 133 ? -9.694 -9.304 19.735 1.00 92.44 133 ALA A C 1
ATOM 940 O O . ALA A 1 133 ? -10.555 -10.174 19.784 1.00 92.44 133 ALA A O 1
ATOM 941 N N . ASP A 1 134 ? -9.767 -8.214 20.494 1.00 90.69 134 ASP A N 1
ATOM 942 C CA . ASP A 1 134 ? -10.840 -7.857 21.427 1.00 90.69 134 ASP A CA 1
ATOM 943 C C . ASP A 1 134 ? -12.016 -7.101 20.779 1.00 90.69 134 ASP A C 1
ATOM 945 O O . ASP A 1 134 ? -13.042 -6.897 21.429 1.00 90.69 134 ASP A O 1
ATOM 949 N N . ALA A 1 135 ? -11.911 -6.709 19.504 1.00 92.31 135 ALA A N 1
ATOM 950 C CA . ALA A 1 135 ? -12.981 -6.000 18.809 1.00 92.31 135 ALA A CA 1
ATOM 951 C C . ALA A 1 135 ? -14.258 -6.862 18.648 1.00 92.31 135 ALA A C 1
ATOM 953 O O . ALA A 1 135 ? -14.172 -8.096 18.571 1.00 92.31 135 ALA A O 1
ATOM 954 N N . PRO A 1 136 ? -15.444 -6.225 18.539 1.00 95.31 136 PRO A N 1
ATOM 955 C CA . PRO A 1 136 ? -16.699 -6.883 18.190 1.00 95.31 136 PRO A CA 1
ATOM 956 C C . PRO A 1 136 ? -16.556 -7.830 16.997 1.00 95.31 136 PRO A C 1
ATOM 958 O O . PRO A 1 13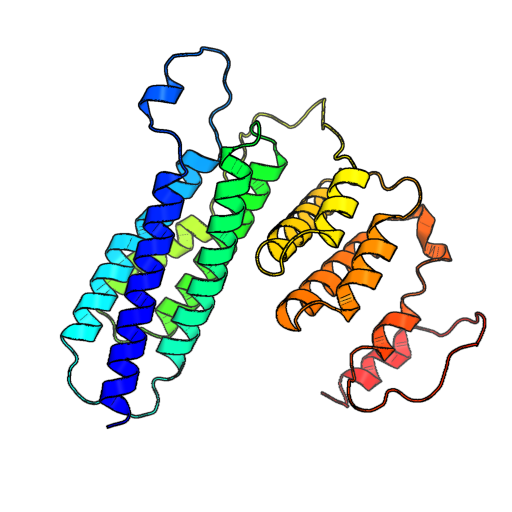6 ? -15.856 -7.536 16.021 1.00 95.31 136 PRO A O 1
ATOM 961 N N . VAL A 1 137 ? -17.239 -8.974 17.072 1.00 96.12 137 VAL A N 1
ATOM 962 C CA . VAL A 1 137 ? -17.129 -10.044 16.071 1.00 96.12 137 VAL A CA 1
ATOM 963 C C . VAL A 1 137 ? -17.518 -9.563 14.674 1.00 96.12 137 VAL A C 1
ATOM 965 O O . VAL A 1 137 ? -16.919 -9.997 13.696 1.00 96.12 137 VAL A O 1
ATOM 968 N N . GLU A 1 138 ? -18.447 -8.617 14.585 1.00 97.31 138 GLU A N 1
ATOM 969 C CA . GLU A 1 138 ? -18.909 -8.004 13.344 1.00 97.31 138 GLU A CA 1
ATOM 970 C C . GLU A 1 138 ? -17.783 -7.230 12.646 1.00 97.31 138 GLU A C 1
ATOM 972 O O . GLU A 1 138 ? -17.585 -7.375 11.441 1.00 97.31 138 GLU A O 1
ATOM 977 N N . ILE A 1 139 ? -17.003 -6.452 13.405 1.00 96.62 139 ILE A N 1
ATOM 978 C CA . ILE A 1 139 ? -15.880 -5.674 12.865 1.00 96.62 139 ILE A CA 1
ATOM 979 C C . ILE A 1 139 ? -14.770 -6.615 12.404 1.00 96.62 139 ILE A C 1
ATOM 981 O O . ILE A 1 139 ? -14.236 -6.442 11.310 1.00 96.62 139 ILE A O 1
ATOM 985 N N . ARG A 1 140 ? -14.445 -7.636 13.208 1.00 96.75 140 ARG A N 1
ATOM 986 C CA . ARG A 1 140 ? -13.419 -8.624 12.841 1.00 96.75 140 ARG A CA 1
ATOM 987 C C . ARG A 1 140 ? -13.810 -9.401 11.584 1.00 96.75 140 ARG A C 1
ATOM 989 O O . ARG A 1 140 ? -12.988 -9.551 10.687 1.00 96.75 140 ARG A O 1
ATOM 996 N N . ALA A 1 141 ? -15.069 -9.824 11.476 1.00 97.25 141 ALA A N 1
ATOM 997 C CA . ALA A 1 141 ? -15.570 -10.501 10.284 1.00 97.25 141 ALA A CA 1
ATOM 998 C C . ALA A 1 141 ? -15.476 -9.604 9.037 1.00 97.25 141 ALA A C 1
ATOM 1000 O O . ALA A 1 141 ? -15.051 -10.065 7.977 1.00 97.25 141 ALA A O 1
ATOM 1001 N N . GLU A 1 142 ? -15.808 -8.312 9.147 1.00 97.62 142 GLU A N 1
ATOM 1002 C CA . GLU A 1 142 ? -15.665 -7.384 8.018 1.00 97.62 142 GLU A CA 1
ATOM 1003 C C . GLU A 1 142 ? -14.190 -7.161 7.644 1.00 97.62 142 GLU A C 1
ATOM 1005 O O . GLU A 1 142 ? -13.862 -7.153 6.454 1.00 97.62 142 GLU A O 1
ATOM 1010 N N . MET A 1 143 ? -13.283 -7.057 8.626 1.00 97.56 143 MET A N 1
ATOM 1011 C CA . MET A 1 143 ? -11.836 -7.000 8.373 1.00 97.56 143 MET A CA 1
ATOM 1012 C C . MET A 1 143 ? -11.350 -8.217 7.586 1.00 97.56 143 MET A C 1
ATOM 1014 O O . MET A 1 143 ? -10.662 -8.043 6.583 1.00 97.56 143 MET A O 1
ATOM 1018 N N . GLU A 1 144 ? -11.737 -9.430 7.986 1.00 97.56 144 GLU A N 1
ATOM 1019 C CA . GLU A 1 144 ? -11.366 -10.673 7.296 1.00 97.56 144 GLU A CA 1
ATOM 1020 C C . GLU A 1 144 ? -11.908 -10.713 5.858 1.00 97.56 144 GLU A C 1
ATOM 1022 O O . GLU A 1 144 ? -11.195 -11.083 4.920 1.00 97.56 144 GLU A O 1
ATOM 1027 N N . VAL A 1 145 ? -13.152 -10.268 5.647 1.00 98.25 145 VAL A N 1
ATOM 1028 C CA . VAL A 1 145 ? -13.763 -10.186 4.312 1.00 98.25 145 VAL A CA 1
ATOM 1029 C C . VAL A 1 145 ? -13.032 -9.175 3.425 1.00 98.25 145 VAL A C 1
ATOM 1031 O O . VAL A 1 145 ? -12.750 -9.464 2.255 1.00 98.25 145 VAL A O 1
ATOM 1034 N N . VAL A 1 146 ? -12.735 -7.977 3.939 1.00 98.19 146 VAL A N 1
ATOM 1035 C CA . VAL A 1 146 ? -11.993 -6.944 3.197 1.00 98.19 146 VAL A CA 1
ATOM 1036 C C . VAL A 1 146 ? -10.566 -7.408 2.913 1.00 98.19 146 VAL A C 1
ATOM 1038 O O . VAL A 1 146 ? -10.126 -7.312 1.766 1.00 98.19 146 VAL A O 1
ATOM 1041 N N . GLN A 1 147 ? -9.883 -7.991 3.900 1.00 97.88 147 GLN A N 1
ATOM 1042 C CA . GLN A 1 147 ? -8.551 -8.575 3.754 1.00 97.88 147 GLN A CA 1
ATOM 1043 C C . GLN A 1 147 ? -8.543 -9.626 2.645 1.00 97.88 147 GLN A C 1
ATOM 1045 O O . GLN A 1 147 ? -7.728 -9.547 1.727 1.00 97.88 147 GLN A O 1
ATOM 1050 N N . GLY A 1 148 ? -9.463 -10.592 2.691 1.00 98.00 148 GLY A N 1
ATOM 1051 C CA . GLY A 1 148 ? -9.562 -11.649 1.689 1.00 98.00 148 GLY A CA 1
ATOM 1052 C C . GLY A 1 148 ? -9.757 -11.090 0.280 1.00 98.00 148 GLY A C 1
ATOM 1053 O O . GLY A 1 148 ? -9.099 -11.538 -0.661 1.00 98.00 148 GLY A O 1
ATOM 1054 N N . LYS A 1 149 ? -10.598 -10.061 0.124 1.00 98.00 149 LYS A N 1
ATOM 1055 C CA . LYS A 1 149 ? -10.792 -9.383 -1.167 1.00 98.00 149 LYS A CA 1
ATOM 1056 C C . LYS A 1 149 ? -9.534 -8.654 -1.638 1.00 98.00 149 LYS A C 1
ATOM 1058 O O . LYS A 1 149 ? -9.181 -8.780 -2.803 1.00 98.00 149 LYS A O 1
ATOM 1063 N N . MET A 1 150 ? -8.838 -7.948 -0.751 1.00 97.88 150 MET A N 1
ATOM 1064 C CA . MET A 1 150 ? -7.586 -7.247 -1.056 1.00 97.88 150 MET A CA 1
ATOM 1065 C C . MET A 1 150 ? -6.453 -8.201 -1.451 1.00 97.88 150 MET A C 1
ATOM 1067 O O . MET A 1 150 ? -5.775 -7.978 -2.451 1.00 97.88 150 MET A O 1
ATOM 1071 N N . MET A 1 151 ? -6.299 -9.319 -0.740 1.00 96.94 151 MET A N 1
ATOM 1072 C CA . MET A 1 151 ? -5.277 -10.329 -1.042 1.00 96.94 151 MET A CA 1
ATOM 1073 C C . MET A 1 151 ? -5.524 -11.037 -2.385 1.00 96.94 151 MET A C 1
ATOM 1075 O O . MET A 1 151 ? -4.585 -11.415 -3.096 1.00 96.94 151 MET A O 1
ATOM 1079 N N . ASN A 1 152 ? -6.795 -11.181 -2.766 1.00 96.50 152 ASN A N 1
ATOM 1080 C CA . ASN A 1 152 ? -7.210 -11.825 -4.010 1.00 96.50 152 ASN A CA 1
ATOM 1081 C C . ASN A 1 152 ? -7.527 -10.842 -5.144 1.00 96.50 152 ASN A C 1
ATOM 1083 O O . ASN A 1 152 ? -7.894 -11.285 -6.230 1.00 96.50 152 ASN A O 1
ATOM 1087 N N . ALA A 1 153 ? -7.340 -9.537 -4.933 1.00 95.12 153 ALA A N 1
ATOM 1088 C CA . ALA A 1 153 ? -7.653 -8.519 -5.924 1.00 95.12 153 ALA A CA 1
ATOM 1089 C C . ALA A 1 153 ? -6.861 -8.742 -7.216 1.00 95.12 153 ALA A C 1
ATOM 1091 O O . ALA A 1 153 ? -5.668 -9.074 -7.186 1.00 95.12 153 ALA A O 1
ATOM 1092 N N . ARG A 1 154 ? -7.550 -8.592 -8.346 1.00 93.56 154 ARG A N 1
ATOM 1093 C CA . ARG A 1 154 ? -6.972 -8.599 -9.687 1.00 93.56 154 ARG A CA 1
ATOM 1094 C C . ARG A 1 154 ? -7.583 -7.438 -10.456 1.00 93.56 154 ARG A C 1
ATOM 1096 O O . ARG A 1 154 ? -8.806 -7.381 -10.574 1.00 93.56 154 ARG A O 1
ATOM 1103 N N . PHE A 1 155 ? -6.752 -6.509 -10.914 1.00 89.69 155 PHE A N 1
ATOM 1104 C CA . PHE A 1 155 ? -7.201 -5.307 -11.630 1.00 89.69 155 PHE A CA 1
ATOM 1105 C C . PHE A 1 155 ? -6.836 -5.347 -13.112 1.00 89.69 155 PHE A C 1
ATOM 1107 O O . PHE A 1 155 ? -7.262 -4.485 -13.882 1.00 89.69 155 PHE A O 1
ATOM 1114 N N . ASP A 1 156 ? -6.087 -6.363 -13.533 1.00 79.88 156 ASP A N 1
ATOM 1115 C CA . ASP A 1 156 ? -5.784 -6.550 -14.939 1.00 79.88 156 ASP A CA 1
ATOM 1116 C C . ASP A 1 156 ? -7.013 -6.992 -15.727 1.00 79.88 156 ASP A C 1
ATOM 1118 O O . ASP A 1 156 ? -7.795 -7.853 -15.316 1.00 79.88 156 ASP A O 1
ATOM 1122 N N . SER A 1 157 ? -7.145 -6.433 -16.928 1.00 61.84 157 SER A N 1
ATOM 1123 C CA . SER A 1 157 ? -8.114 -6.921 -17.898 1.00 61.84 157 SER A CA 1
ATOM 1124 C C . SER A 1 157 ? -7.580 -8.221 -18.519 1.00 61.84 157 SER A C 1
ATOM 1126 O O . SER A 1 157 ? -6.454 -8.221 -19.025 1.00 61.84 157 SER A O 1
ATOM 1128 N N . PRO A 1 158 ? -8.360 -9.318 -18.558 1.00 53.38 158 PRO A N 1
ATOM 1129 C CA . PRO A 1 158 ? -7.917 -10.624 -19.066 1.00 53.38 158 PRO A CA 1
ATOM 1130 C C . PRO A 1 158 ? -7.570 -10.646 -20.571 1.00 53.38 158 PRO A C 1
ATOM 1132 O O . PRO A 1 158 ? -7.217 -11.692 -21.112 1.00 53.38 158 PRO A O 1
ATOM 1135 N N . ALA A 1 159 ? -7.671 -9.514 -21.272 1.00 51.34 159 ALA A N 1
ATOM 1136 C CA . ALA A 1 159 ? -7.573 -9.431 -22.726 1.00 51.34 159 ALA A CA 1
ATOM 1137 C C . ALA A 1 159 ? -6.144 -9.298 -23.294 1.00 51.34 159 ALA A C 1
ATOM 1139 O O . ALA A 1 159 ? -5.972 -9.401 -24.507 1.00 51.34 159 ALA A O 1
ATOM 1140 N N . GLN A 1 160 ? -5.102 -9.090 -22.484 1.00 52.59 160 GLN A N 1
ATOM 1141 C CA . GLN A 1 160 ? -3.741 -8.886 -23.000 1.00 52.59 160 GLN A CA 1
ATOM 1142 C C . GLN A 1 160 ? -2.847 -10.105 -22.778 1.00 52.59 160 GLN A C 1
ATOM 1144 O O . GLN A 1 160 ? -2.054 -10.153 -21.847 1.00 52.59 160 GLN A O 1
ATOM 1149 N N . SER A 1 161 ? -2.953 -11.088 -23.676 1.00 47.16 161 SER A N 1
ATOM 1150 C CA . SER A 1 161 ? -1.962 -12.171 -23.774 1.00 47.16 161 SER A CA 1
ATOM 1151 C C . SER A 1 161 ? -1.150 -12.178 -25.069 1.00 47.16 161 SER A C 1
ATOM 1153 O O . SER A 1 161 ? -0.226 -12.978 -25.173 1.00 47.16 161 SER A O 1
ATOM 1155 N N . LYS A 1 162 ? -1.423 -11.325 -26.070 1.00 50.09 162 LYS A N 1
ATOM 1156 C CA . LYS A 1 162 ? -0.675 -11.380 -27.340 1.00 50.09 162 LYS A CA 1
ATOM 1157 C C . LYS A 1 162 ? -0.543 -10.016 -28.021 1.00 50.09 162 LYS A C 1
ATOM 1159 O O . LYS A 1 162 ? -1.508 -9.522 -28.587 1.00 50.09 162 LYS A O 1
ATOM 1164 N N . GLY A 1 163 ? 0.673 -9.464 -28.051 1.00 47.84 163 GLY A N 1
ATOM 1165 C CA . GLY A 1 163 ? 1.151 -8.828 -29.288 1.00 47.84 163 GLY A CA 1
ATOM 1166 C C . GLY A 1 163 ? 1.793 -7.442 -29.231 1.00 47.84 163 GLY A C 1
ATOM 1167 O O . GLY A 1 163 ? 2.361 -7.042 -30.238 1.00 47.84 163 GLY A O 1
ATOM 1168 N N . GLY A 1 164 ? 1.772 -6.713 -28.117 1.00 51.81 164 GLY A N 1
ATOM 1169 C CA . GLY A 1 164 ? 2.362 -5.370 -28.098 1.00 51.81 164 GLY A CA 1
ATOM 1170 C C . GLY A 1 164 ? 2.648 -4.890 -26.692 1.00 51.81 164 GLY A C 1
ATOM 1171 O O . GLY A 1 164 ? 1.945 -4.017 -26.194 1.00 51.81 164 GLY A O 1
ATOM 1172 N N . SER A 1 165 ? 3.635 -5.494 -26.029 1.00 57.75 165 SER A N 1
ATOM 1173 C CA . SER A 1 165 ? 4.119 -4.911 -24.784 1.00 57.75 165 SER A CA 1
ATOM 1174 C C . SER A 1 165 ? 4.959 -3.688 -25.131 1.00 57.75 165 SER A C 1
ATOM 1176 O O . SER A 1 165 ? 6.029 -3.817 -25.731 1.00 57.75 165 SER A O 1
ATOM 1178 N N . ALA A 1 166 ? 4.432 -2.504 -24.823 1.00 64.12 166 ALA A N 1
ATOM 1179 C CA . ALA A 1 166 ? 5.221 -1.286 -24.825 1.00 64.12 166 ALA A CA 1
ATOM 1180 C C . ALA A 1 166 ? 6.361 -1.496 -23.823 1.00 64.12 166 ALA A C 1
ATOM 1182 O O . ALA A 1 166 ? 6.119 -1.663 -22.628 1.00 64.12 166 ALA A O 1
ATOM 1183 N N . ARG A 1 167 ? 7.593 -1.576 -24.329 1.00 73.44 167 ARG A N 1
ATOM 1184 C CA . ARG A 1 167 ? 8.782 -1.606 -23.478 1.00 73.44 167 ARG A CA 1
ATOM 1185 C C . ARG A 1 167 ? 8.810 -0.310 -22.676 1.00 73.44 167 ARG A C 1
ATOM 1187 O O . ARG A 1 167 ? 8.501 0.746 -23.226 1.00 73.44 167 ARG A O 1
ATOM 1194 N N . VAL A 1 168 ? 9.150 -0.408 -21.398 1.00 81.56 168 VAL A N 1
ATOM 1195 C CA . VAL A 1 168 ? 9.344 0.778 -20.563 1.00 81.56 168 VAL A CA 1
ATOM 1196 C C . VAL A 1 168 ? 10.696 1.392 -20.895 1.00 81.56 168 VAL A C 1
ATOM 1198 O O . VAL A 1 168 ? 11.677 0.666 -21.076 1.00 81.56 168 VAL A O 1
ATOM 1201 N N . ASP A 1 169 ? 10.724 2.718 -20.999 1.00 85.75 169 ASP A N 1
ATOM 1202 C CA . ASP A 1 169 ? 11.954 3.475 -21.178 1.00 85.75 169 ASP A CA 1
ATOM 1203 C C . ASP A 1 169 ? 12.785 3.402 -19.886 1.00 85.75 169 ASP A C 1
ATOM 1205 O O . ASP A 1 169 ? 12.341 3.793 -18.802 1.00 85.75 169 ASP A O 1
ATOM 1209 N N . VAL A 1 170 ? 13.991 2.839 -19.981 1.00 88.62 170 VAL A N 1
ATOM 1210 C CA . VAL A 1 170 ? 14.888 2.685 -18.828 1.00 88.62 170 VAL A CA 1
ATOM 1211 C C . VAL A 1 170 ? 15.379 4.051 -18.352 1.00 88.62 170 VAL A C 1
ATOM 1213 O O . VAL A 1 170 ? 15.665 4.220 -17.166 1.00 88.62 170 VAL A O 1
ATOM 1216 N N . GLU A 1 171 ? 15.450 5.039 -19.239 1.00 90.44 171 GLU A N 1
ATOM 1217 C CA . GLU A 1 171 ? 15.865 6.398 -18.929 1.00 90.44 171 GLU A CA 1
ATOM 1218 C C . GLU A 1 171 ? 14.884 7.075 -17.980 1.00 90.44 171 GLU A C 1
ATOM 1220 O O . GLU A 1 171 ? 15.326 7.713 -17.019 1.00 90.44 171 GLU A O 1
ATOM 1225 N N . ASP A 1 172 ? 13.586 6.868 -18.200 1.00 89.75 172 ASP A N 1
ATOM 1226 C CA . ASP A 1 172 ? 12.525 7.381 -17.337 1.00 89.75 172 ASP A CA 1
ATOM 1227 C C . ASP A 1 172 ? 12.624 6.751 -15.944 1.00 89.75 172 ASP A C 1
ATOM 1229 O O . ASP A 1 172 ? 12.663 7.464 -14.943 1.00 89.75 172 ASP A O 1
ATOM 1233 N N . LEU A 1 173 ? 12.810 5.427 -15.857 1.00 91.69 173 LEU A N 1
ATOM 1234 C CA . LEU A 1 173 ? 13.009 4.744 -14.571 1.00 91.69 173 LEU A CA 1
ATOM 1235 C C . LEU A 1 173 ? 14.271 5.226 -13.840 1.00 91.69 173 LEU A C 1
ATOM 1237 O O . LEU A 1 173 ? 14.277 5.382 -12.618 1.00 91.69 173 LEU A O 1
ATOM 1241 N N . VAL A 1 174 ? 15.363 5.466 -14.569 1.00 93.25 174 VAL A N 1
ATOM 1242 C CA . VAL A 1 174 ? 16.607 6.001 -13.999 1.00 93.25 174 VAL A CA 1
ATOM 1243 C C . VAL A 1 174 ? 16.416 7.437 -13.509 1.00 93.25 174 VAL A C 1
ATOM 1245 O O . VAL A 1 174 ? 16.978 7.800 -12.469 1.00 93.25 174 VAL A O 1
ATOM 1248 N N . ALA A 1 175 ? 15.664 8.260 -14.240 1.00 93.75 175 ALA A N 1
ATOM 1249 C CA . ALA A 1 175 ? 15.317 9.612 -13.822 1.00 93.75 175 ALA A CA 1
ATOM 1250 C C . ALA A 1 175 ? 14.446 9.585 -12.559 1.00 93.75 175 ALA A C 1
ATOM 1252 O O . ALA A 1 175 ? 14.765 10.293 -11.600 1.00 93.75 175 ALA A O 1
ATOM 1253 N N . ASP A 1 176 ? 13.442 8.709 -12.520 1.00 93.00 176 ASP A N 1
ATOM 1254 C CA . ASP A 1 176 ? 12.585 8.475 -11.361 1.00 93.00 176 ASP A CA 1
ATOM 1255 C C . ASP A 1 176 ? 13.431 8.091 -10.140 1.00 93.00 176 ASP A C 1
ATOM 1257 O O . ASP A 1 176 ? 13.410 8.804 -9.144 1.00 93.00 176 ASP A O 1
ATOM 1261 N N . ILE A 1 177 ? 14.289 7.063 -10.217 1.00 94.88 177 ILE A N 1
ATOM 1262 C CA . ILE A 1 177 ? 15.154 6.640 -9.091 1.00 94.88 177 ILE A CA 1
ATOM 1263 C C . ILE A 1 177 ? 15.986 7.797 -8.516 1.00 94.88 177 ILE A C 1
ATOM 1265 O O . ILE A 1 177 ? 16.220 7.869 -7.305 1.00 94.88 177 ILE A O 1
ATOM 1269 N N . LYS A 1 178 ? 16.492 8.682 -9.380 1.00 94.75 178 LYS A N 1
ATOM 1270 C CA . LYS A 1 178 ? 17.367 9.786 -8.969 1.00 94.75 178 LYS A CA 1
ATOM 1271 C C . LYS A 1 178 ? 16.597 10.911 -8.292 1.00 94.75 178 LYS A C 1
ATOM 1273 O O . LYS A 1 178 ? 17.095 11.458 -7.307 1.00 94.75 178 LYS A O 1
ATOM 1278 N N . ASN A 1 179 ? 15.433 11.256 -8.831 1.00 93.50 179 ASN A N 1
ATOM 1279 C CA . ASN A 1 179 ? 14.749 12.507 -8.514 1.00 93.50 179 ASN A CA 1
ATOM 1280 C C . ASN A 1 179 ? 13.553 12.329 -7.576 1.00 93.50 179 ASN A C 1
ATOM 1282 O O . ASN A 1 179 ? 13.154 13.297 -6.934 1.00 93.50 179 ASN A O 1
ATOM 1286 N N . VAL A 1 180 ? 13.006 11.118 -7.479 1.00 91.69 180 VAL A N 1
ATOM 1287 C CA . VAL A 1 180 ? 11.832 10.822 -6.659 1.00 91.69 180 VAL A CA 1
ATOM 1288 C C . VAL A 1 180 ? 12.117 11.001 -5.164 1.00 91.69 180 VAL A C 1
ATOM 1290 O O . VAL A 1 180 ? 13.244 10.792 -4.682 1.00 91.69 180 VAL A O 1
ATOM 1293 N N . ASP A 1 181 ? 11.091 11.398 -4.414 1.00 91.75 181 ASP A N 1
ATOM 1294 C CA . ASP A 1 181 ? 11.155 11.438 -2.957 1.00 91.75 181 ASP A CA 1
ATOM 1295 C C . ASP A 1 181 ? 11.165 10.025 -2.341 1.00 91.75 181 ASP A C 1
ATOM 1297 O O . ASP A 1 181 ? 11.033 9.008 -3.020 1.00 91.75 181 ASP A O 1
ATOM 1301 N N . GLU A 1 182 ? 11.384 9.934 -1.029 1.00 86.94 182 GLU A N 1
ATOM 1302 C CA . GLU A 1 182 ? 11.495 8.639 -0.346 1.00 86.94 182 GLU A CA 1
ATOM 1303 C C . GLU A 1 182 ? 10.169 7.867 -0.241 1.00 86.94 182 GLU A C 1
ATOM 1305 O O . GLU A 1 182 ? 10.207 6.640 -0.114 1.00 86.94 182 GLU A O 1
ATOM 1310 N N . ASP A 1 183 ? 9.023 8.546 -0.279 1.00 82.06 183 ASP A N 1
ATOM 1311 C CA . ASP A 1 183 ? 7.708 7.912 -0.143 1.00 82.06 183 ASP A CA 1
ATOM 1312 C C . ASP A 1 183 ? 7.252 7.324 -1.491 1.00 82.06 183 ASP A C 1
ATOM 1314 O O . ASP A 1 183 ? 6.678 6.232 -1.547 1.00 82.06 183 ASP A O 1
ATOM 1318 N N . GLU A 1 184 ? 7.593 7.995 -2.589 1.00 87.88 184 GLU A N 1
ATOM 1319 C CA . GLU A 1 184 ? 7.350 7.565 -3.963 1.00 87.88 184 GLU A CA 1
ATOM 1320 C C . GLU A 1 184 ? 8.422 6.598 -4.496 1.00 87.88 184 GLU A C 1
ATOM 1322 O O . GLU A 1 184 ? 8.129 5.786 -5.380 1.00 87.88 184 GLU A O 1
ATOM 1327 N N . LEU A 1 185 ? 9.637 6.593 -3.928 1.00 91.12 185 LEU A N 1
ATOM 1328 C CA . LEU A 1 185 ? 10.707 5.658 -4.306 1.00 91.12 185 LEU A CA 1
ATOM 1329 C C . LEU A 1 185 ? 10.255 4.196 -4.211 1.00 91.12 185 LEU A C 1
ATOM 1331 O O . LEU A 1 185 ? 10.624 3.374 -5.050 1.00 91.12 185 LEU A O 1
ATOM 1335 N N . TRP A 1 186 ? 9.425 3.861 -3.219 1.00 87.50 186 TRP A N 1
ATOM 1336 C CA . TRP A 1 186 ? 8.853 2.520 -3.093 1.00 87.50 186 TRP A CA 1
ATOM 1337 C C . TRP A 1 186 ? 8.022 2.128 -4.321 1.00 87.50 186 TRP A C 1
ATOM 1339 O O . TRP A 1 186 ? 8.106 0.983 -4.766 1.00 87.50 186 TRP A O 1
ATOM 1349 N N . VAL A 1 187 ? 7.263 3.071 -4.888 1.00 88.69 187 VAL A N 1
ATOM 1350 C CA . VAL A 1 187 ? 6.439 2.830 -6.080 1.00 88.69 187 VAL A CA 1
ATOM 1351 C C . VAL A 1 187 ? 7.336 2.508 -7.270 1.00 88.69 187 VAL A C 1
ATOM 1353 O O . VAL A 1 187 ? 7.107 1.509 -7.942 1.00 88.69 187 VAL A O 1
ATOM 1356 N N . VAL A 1 188 ? 8.407 3.285 -7.464 1.00 92.00 188 VAL A N 1
ATOM 1357 C CA . VAL A 1 188 ? 9.400 3.051 -8.527 1.00 92.00 188 VAL A CA 1
ATOM 1358 C C . VAL A 1 188 ? 10.072 1.684 -8.359 1.00 92.00 188 VAL A C 1
ATOM 1360 O O . VAL A 1 188 ? 10.225 0.936 -9.320 1.00 92.00 188 VAL A O 1
ATOM 1363 N N . MET A 1 189 ? 10.438 1.304 -7.129 1.00 92.50 189 MET A N 1
ATOM 1364 C CA . MET A 1 189 ? 11.030 -0.013 -6.861 1.00 92.50 189 MET A CA 1
ATOM 1365 C C . MET A 1 189 ? 10.066 -1.156 -7.178 1.00 92.50 189 MET A C 1
ATOM 1367 O O . MET A 1 189 ? 10.481 -2.191 -7.700 1.00 92.50 189 MET A O 1
ATOM 1371 N N . PHE A 1 190 ? 8.788 -0.981 -6.845 1.00 88.44 190 PHE A N 1
ATOM 1372 C CA . PHE A 1 190 ? 7.762 -1.977 -7.118 1.00 88.44 190 PHE A CA 1
ATOM 1373 C C . PHE A 1 190 ? 7.455 -2.080 -8.620 1.00 88.44 190 PHE A C 1
ATOM 1375 O O . PHE A 1 190 ? 7.296 -3.180 -9.140 1.00 88.44 190 PHE A O 1
ATOM 1382 N N . GLU A 1 191 ? 7.469 -0.955 -9.333 1.00 90.50 191 GLU A N 1
ATOM 1383 C CA . GLU A 1 191 ? 7.348 -0.887 -10.791 1.00 90.50 191 GLU A CA 1
ATOM 1384 C C . GLU A 1 191 ? 8.465 -1.657 -11.482 1.00 90.50 191 GLU A C 1
ATOM 1386 O O . GLU A 1 191 ? 8.190 -2.533 -12.298 1.00 90.50 191 GLU A O 1
ATOM 1391 N N . ILE A 1 192 ? 9.714 -1.441 -11.074 1.00 91.31 192 ILE A N 1
ATOM 1392 C CA . ILE A 1 192 ? 10.855 -2.196 -11.595 1.00 91.31 192 ILE A CA 1
ATOM 1393 C C . ILE A 1 192 ? 10.682 -3.703 -11.349 1.00 91.31 192 ILE A C 1
ATOM 1395 O O . ILE A 1 192 ? 10.920 -4.499 -12.252 1.00 91.31 192 ILE A O 1
ATOM 1399 N N . GLU A 1 193 ? 10.249 -4.121 -10.157 1.00 90.50 193 GLU A N 1
ATOM 1400 C CA . GLU A 1 193 ? 10.031 -5.540 -9.837 1.00 90.50 193 GLU A CA 1
ATOM 1401 C C . GLU A 1 193 ? 8.966 -6.187 -10.736 1.00 90.50 193 GLU A C 1
ATOM 1403 O O . GLU A 1 193 ? 9.184 -7.285 -11.255 1.00 90.50 193 GLU A O 1
ATOM 1408 N N . VAL A 1 194 ? 7.847 -5.492 -10.967 1.00 87.88 194 VAL A N 1
ATOM 1409 C CA . VAL A 1 194 ? 6.800 -5.937 -11.899 1.00 87.88 194 VAL A CA 1
ATOM 1410 C C . VAL A 1 194 ? 7.365 -6.051 -13.314 1.00 87.88 194 VAL A C 1
ATOM 1412 O O . VAL A 1 194 ? 7.204 -7.089 -13.955 1.00 87.88 194 VAL A O 1
ATOM 1415 N N . LEU A 1 195 ? 8.087 -5.031 -13.783 1.00 88.31 195 LEU A N 1
ATOM 1416 C CA . LEU A 1 195 ? 8.670 -5.019 -15.124 1.00 88.31 195 LEU A CA 1
ATOM 1417 C C . LEU A 1 195 ? 9.689 -6.145 -15.329 1.00 88.31 195 LEU A C 1
ATOM 1419 O O . LEU A 1 195 ? 9.729 -6.736 -16.408 1.00 88.31 195 LEU A O 1
ATOM 1423 N N . ILE A 1 196 ? 10.495 -6.473 -14.314 1.00 88.44 196 ILE A N 1
ATOM 1424 C CA . ILE A 1 196 ? 11.422 -7.615 -14.358 1.00 88.44 196 ILE A CA 1
ATOM 1425 C C . ILE A 1 196 ? 10.639 -8.923 -14.463 1.00 88.44 196 ILE A C 1
ATOM 1427 O O . ILE A 1 196 ? 10.953 -9.760 -15.308 1.00 88.44 196 ILE A O 1
ATOM 1431 N N . GLY A 1 197 ? 9.612 -9.100 -13.626 1.00 85.12 197 GLY A N 1
ATOM 1432 C CA . GLY A 1 197 ? 8.784 -10.308 -13.615 1.00 85.12 197 GLY A CA 1
ATOM 1433 C C . GLY A 1 197 ? 8.055 -10.558 -14.938 1.00 85.12 197 GLY A C 1
ATOM 1434 O O . GLY A 1 197 ? 7.846 -11.708 -15.319 1.00 85.12 197 GLY A O 1
ATOM 1435 N N . GLU A 1 198 ? 7.717 -9.490 -15.659 1.00 83.12 198 GLU A N 1
ATOM 1436 C CA . GLU A 1 198 ? 7.079 -9.549 -16.978 1.00 83.12 198 GLU A CA 1
ATOM 1437 C C . GLU A 1 198 ? 8.077 -9.582 -18.148 1.00 83.12 198 GLU A C 1
ATOM 1439 O O . GLU A 1 198 ? 7.678 -9.704 -19.307 1.00 83.12 198 GLU A O 1
ATOM 1444 N N . GLY A 1 199 ? 9.378 -9.489 -17.865 1.00 84.12 199 GLY A N 1
ATOM 1445 C CA . GLY A 1 199 ? 10.426 -9.442 -18.881 1.00 84.12 199 GLY A CA 1
ATOM 1446 C C . GLY A 1 199 ? 10.383 -8.186 -19.758 1.00 84.12 199 GLY A C 1
ATOM 1447 O O . GLY A 1 199 ? 10.776 -8.218 -20.925 1.00 84.12 199 GLY A O 1
ATOM 1448 N N . LEU A 1 200 ? 9.865 -7.083 -19.212 1.00 84.31 200 LEU A N 1
ATOM 1449 C CA . LEU A 1 200 ? 9.679 -5.808 -19.912 1.00 84.31 200 LEU A CA 1
ATOM 1450 C C . LEU A 1 200 ? 10.831 -4.830 -19.702 1.00 84.31 200 LEU A C 1
ATOM 1452 O O . LEU A 1 200 ? 10.906 -3.820 -20.402 1.00 84.31 200 LEU A O 1
ATOM 1456 N N . VAL A 1 201 ? 11.741 -5.139 -18.779 1.00 83.62 201 VAL A N 1
ATOM 1457 C CA . VAL A 1 201 ? 12.999 -4.408 -18.636 1.00 83.62 201 VAL A CA 1
ATOM 1458 C C . VAL A 1 201 ? 13.947 -4.856 -19.743 1.00 83.62 201 VAL A C 1
ATOM 1460 O O . VAL A 1 201 ? 14.460 -5.976 -19.726 1.00 83.62 201 VAL A O 1
ATOM 1463 N N . VAL A 1 202 ? 14.185 -3.973 -20.711 1.00 76.81 202 VAL A N 1
ATOM 1464 C CA . VAL A 1 202 ? 15.247 -4.132 -21.710 1.00 76.81 202 VAL A CA 1
ATOM 1465 C C . VAL A 1 202 ? 16.351 -3.153 -21.352 1.00 76.81 202 VAL A C 1
ATOM 1467 O O . VAL A 1 202 ? 16.351 -2.002 -21.775 1.00 76.81 202 VAL A O 1
ATOM 1470 N N . GLU A 1 203 ? 17.264 -3.597 -20.493 1.00 74.19 203 GLU A N 1
ATOM 1471 C CA . GLU A 1 203 ? 18.359 -2.763 -20.008 1.00 74.19 203 GLU A CA 1
ATOM 1472 C C . GLU A 1 203 ? 19.549 -2.816 -20.971 1.00 74.19 203 GLU A C 1
ATOM 1474 O O . GLU A 1 203 ? 20.526 -3.533 -20.757 1.00 74.19 203 GLU A O 1
ATOM 1479 N N . GLU A 1 204 ? 19.487 -2.022 -22.039 1.00 69.00 204 GLU A N 1
ATOM 1480 C CA . GLU A 1 204 ? 20.667 -1.762 -22.862 1.00 69.00 204 GLU A CA 1
ATOM 1481 C C . GLU A 1 204 ? 21.637 -0.856 -22.075 1.00 69.00 204 GLU A C 1
ATOM 1483 O O . GLU A 1 204 ? 21.344 0.302 -21.759 1.00 69.00 204 GLU A O 1
ATOM 1488 N N . GLY A 1 205 ? 22.795 -1.409 -21.698 1.00 71.75 205 GLY A N 1
ATOM 1489 C CA . GLY A 1 205 ? 23.888 -0.663 -21.062 1.00 71.75 205 GLY A CA 1
ATOM 1490 C C . GLY A 1 205 ? 23.882 -0.602 -19.532 1.00 71.75 205 GLY A C 1
ATOM 1491 O O . GLY A 1 205 ? 24.642 0.183 -18.970 1.00 71.75 205 GLY A O 1
ATOM 1492 N N . GLY A 1 206 ? 23.057 -1.398 -18.845 1.00 80.81 206 GLY A N 1
ATOM 1493 C CA . GLY A 1 206 ?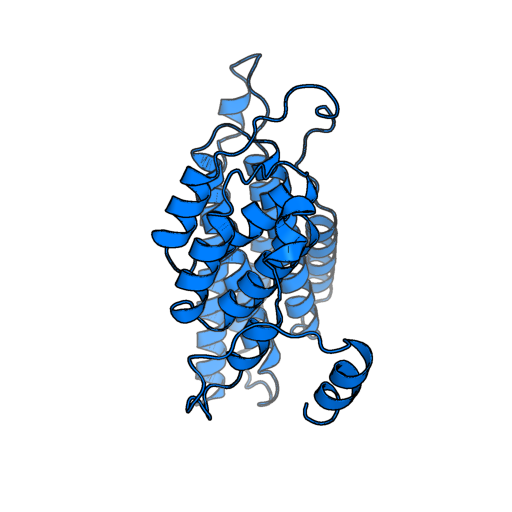 23.215 -1.612 -17.400 1.00 80.81 206 GLY A CA 1
ATOM 1494 C C . GLY A 1 206 ? 23.048 -0.356 -16.530 1.00 80.81 206 GLY A C 1
ATOM 1495 O O . GLY A 1 206 ? 23.741 -0.236 -15.527 1.00 80.81 206 GLY A O 1
ATOM 1496 N N . ARG A 1 207 ? 22.220 0.626 -16.927 1.00 88.62 207 ARG A N 1
ATOM 1497 C CA . ARG A 1 207 ? 22.110 1.948 -16.264 1.00 88.62 207 ARG A CA 1
ATOM 1498 C C . ARG A 1 207 ? 21.235 1.972 -15.008 1.00 88.62 207 ARG A C 1
ATOM 1500 O O . ARG A 1 207 ? 21.429 2.841 -14.152 1.00 88.62 207 ARG A O 1
ATOM 1507 N N . LEU A 1 208 ? 20.294 1.045 -14.883 1.00 90.50 208 LEU A N 1
ATOM 1508 C CA . LEU A 1 208 ? 19.365 0.959 -13.760 1.00 90.50 208 LEU A CA 1
ATOM 1509 C C . LEU A 1 208 ? 20.106 0.550 -12.486 1.00 90.50 208 LEU A C 1
ATOM 1511 O O . LEU A 1 208 ? 19.894 1.114 -11.413 1.00 90.50 208 LEU A O 1
ATOM 1515 N N . ILE A 1 209 ? 21.049 -0.378 -12.621 1.00 88.69 209 ILE A N 1
ATOM 1516 C CA . ILE A 1 209 ? 21.838 -0.901 -11.506 1.00 88.69 209 ILE A CA 1
ATOM 1517 C C . ILE A 1 209 ? 22.695 0.186 -10.829 1.00 88.69 209 ILE A C 1
ATOM 1519 O O . ILE A 1 209 ? 22.562 0.357 -9.614 1.00 88.69 209 ILE A O 1
ATOM 1523 N N . PRO A 1 210 ? 23.543 0.957 -11.541 1.00 88.81 210 PRO A N 1
ATOM 1524 C CA . PRO A 1 210 ? 24.284 2.067 -10.955 1.00 88.81 210 PRO A CA 1
ATOM 1525 C C . PRO A 1 210 ? 23.370 3.121 -10.333 1.00 88.81 210 PRO A C 1
ATOM 1527 O O . PRO A 1 210 ? 23.706 3.667 -9.285 1.00 88.81 210 PRO A O 1
ATOM 1530 N N . ALA A 1 211 ? 22.209 3.405 -10.936 1.00 93.00 211 ALA A N 1
ATOM 1531 C CA . ALA A 1 211 ? 21.247 4.348 -10.367 1.00 93.00 211 ALA A CA 1
ATOM 1532 C C . ALA A 1 211 ? 20.727 3.864 -9.003 1.00 93.00 211 ALA A C 1
ATOM 1534 O O . ALA A 1 211 ? 20.760 4.618 -8.029 1.00 93.00 211 ALA A O 1
ATOM 1535 N N . LEU A 1 212 ? 20.337 2.589 -8.912 1.00 92.75 212 LEU A N 1
ATOM 1536 C CA . LEU A 1 212 ? 19.916 1.952 -7.665 1.00 92.75 212 LEU A CA 1
ATOM 1537 C C . LEU A 1 212 ? 21.045 1.913 -6.630 1.00 92.75 212 LEU A C 1
ATOM 1539 O O . LEU A 1 212 ? 20.827 2.272 -5.479 1.00 92.75 212 LEU A O 1
ATOM 1543 N N . LEU A 1 213 ? 22.262 1.528 -7.013 1.00 90.38 213 LEU A N 1
ATOM 1544 C CA . LEU A 1 213 ? 23.409 1.492 -6.098 1.00 90.38 213 LEU A CA 1
ATOM 1545 C C . LEU A 1 213 ? 23.743 2.876 -5.532 1.00 90.38 213 LEU A C 1
ATOM 1547 O O . LEU A 1 213 ? 23.946 3.011 -4.326 1.00 90.38 213 LEU A O 1
ATOM 1551 N N . ASN A 1 214 ? 23.742 3.907 -6.379 1.00 91.88 214 ASN A N 1
ATOM 1552 C CA . ASN A 1 214 ? 23.977 5.282 -5.945 1.00 91.88 214 ASN A CA 1
ATOM 1553 C C . ASN A 1 214 ? 22.900 5.747 -4.960 1.00 91.88 214 ASN A C 1
ATOM 1555 O O . ASN A 1 214 ? 23.213 6.390 -3.958 1.00 91.88 214 ASN A O 1
ATOM 1559 N N . ARG A 1 215 ? 21.636 5.391 -5.217 1.00 93.81 215 ARG A N 1
ATOM 1560 C CA . ARG A 1 215 ? 20.514 5.774 -4.360 1.00 93.81 215 ARG A CA 1
ATOM 1561 C C . ARG A 1 215 ? 20.472 4.972 -3.048 1.00 93.81 215 ARG A C 1
ATOM 1563 O O . ARG A 1 215 ? 20.092 5.514 -2.013 1.00 93.81 215 ARG A O 1
ATOM 1570 N N . LEU A 1 216 ? 20.958 3.727 -3.039 1.00 91.56 216 LEU A N 1
ATOM 1571 C CA . LEU A 1 216 ? 20.961 2.838 -1.867 1.00 91.56 216 LEU A CA 1
ATOM 1572 C C . LEU A 1 216 ? 21.705 3.449 -0.667 1.00 91.56 216 LEU A C 1
ATOM 1574 O O . LEU A 1 216 ? 21.271 3.296 0.476 1.00 91.56 216 LEU A O 1
ATOM 1578 N N . ALA A 1 217 ? 22.803 4.163 -0.926 1.00 86.56 217 ALA A N 1
ATOM 1579 C CA . ALA A 1 217 ? 23.613 4.800 0.110 1.00 86.56 217 ALA A CA 1
ATOM 1580 C C . ALA A 1 217 ? 22.871 5.942 0.829 1.00 86.56 217 ALA A C 1
ATOM 1582 O O . ALA A 1 217 ? 23.062 6.152 2.029 1.00 86.56 217 ALA A O 1
ATOM 1583 N N . THR A 1 218 ? 22.010 6.666 0.110 1.00 88.31 218 THR A N 1
ATOM 1584 C CA . THR A 1 218 ? 21.336 7.879 0.602 1.00 88.31 218 THR A CA 1
ATOM 1585 C C . THR A 1 218 ? 19.924 7.624 1.121 1.00 88.31 218 THR A C 1
ATOM 1587 O O . THR A 1 218 ? 19.386 8.435 1.867 1.00 88.31 218 THR A O 1
ATOM 1590 N N . THR A 1 219 ? 19.324 6.500 0.745 1.00 90.94 219 THR A N 1
ATOM 1591 C CA . THR A 1 219 ? 17.935 6.155 1.056 1.00 90.94 219 THR A CA 1
ATOM 1592 C C . THR A 1 219 ? 17.752 5.644 2.490 1.00 90.94 219 THR A C 1
ATOM 1594 O O . THR A 1 219 ? 18.692 5.133 3.111 1.00 90.94 219 THR A O 1
ATOM 1597 N N . LYS A 1 220 ? 16.539 5.789 3.044 1.00 89.75 220 LYS A N 1
ATOM 1598 C CA . LYS A 1 220 ? 16.193 5.338 4.407 1.00 89.75 220 LYS A CA 1
ATOM 1599 C C . LYS A 1 220 ? 16.273 3.813 4.538 1.00 89.75 220 LYS A C 1
ATOM 1601 O O . LYS A 1 220 ? 16.053 3.083 3.574 1.00 89.75 220 LYS A O 1
ATOM 1606 N N . SER A 1 221 ? 16.541 3.317 5.748 1.00 85.38 221 SER A N 1
ATOM 1607 C CA . SER A 1 221 ? 16.723 1.879 6.026 1.00 85.38 221 SER A CA 1
ATOM 1608 C C . SER A 1 221 ? 15.571 0.998 5.532 1.00 85.38 221 SER A C 1
ATOM 1610 O O . SER A 1 221 ? 15.824 -0.076 4.994 1.00 85.38 221 SER A O 1
ATOM 1612 N N . GLU A 1 222 ? 14.328 1.468 5.648 1.00 83.75 222 GLU A N 1
ATOM 1613 C CA . GLU A 1 222 ? 13.139 0.745 5.182 1.00 83.75 222 GLU A CA 1
ATOM 1614 C C . GLU A 1 222 ? 13.170 0.476 3.667 1.00 83.75 222 GLU A C 1
ATOM 1616 O O . GLU A 1 222 ? 12.921 -0.639 3.209 1.00 83.75 222 GLU A O 1
ATOM 1621 N N . ASN A 1 223 ? 13.554 1.482 2.884 1.00 87.94 223 ASN A N 1
ATOM 1622 C CA . ASN A 1 223 ? 13.621 1.394 1.429 1.00 87.94 223 ASN A CA 1
ATOM 1623 C C . ASN A 1 223 ? 14.874 0.633 0.953 1.00 87.94 223 ASN A C 1
ATOM 1625 O O . ASN A 1 223 ? 14.831 -0.027 -0.088 1.00 87.94 223 ASN A O 1
ATOM 1629 N N . ARG A 1 224 ? 15.972 0.640 1.729 1.00 89.94 224 ARG A N 1
ATOM 1630 C CA . ARG A 1 224 ? 17.213 -0.084 1.385 1.00 89.94 224 ARG A CA 1
ATOM 1631 C C . ARG A 1 224 ? 16.985 -1.577 1.184 1.00 89.94 224 ARG A C 1
ATOM 1633 O O . ARG A 1 224 ? 17.495 -2.143 0.221 1.00 89.94 224 ARG A O 1
ATOM 1640 N N . LEU A 1 225 ? 16.207 -2.218 2.060 1.00 88.19 225 LEU A N 1
ATOM 1641 C CA . LEU A 1 225 ? 15.930 -3.650 1.934 1.00 88.19 225 LEU A CA 1
ATOM 1642 C C . LEU A 1 225 ? 15.196 -3.956 0.624 1.00 88.19 225 LEU A C 1
ATOM 1644 O O . LEU A 1 225 ? 15.558 -4.895 -0.086 1.00 88.19 225 LEU A O 1
ATOM 1648 N N . LYS A 1 226 ? 14.199 -3.136 0.272 1.00 88.75 226 LYS A N 1
ATOM 1649 C CA . LYS A 1 226 ? 13.453 -3.307 -0.977 1.00 88.75 226 LYS A CA 1
ATOM 1650 C C . LYS A 1 226 ? 14.351 -3.096 -2.197 1.00 88.75 226 LYS A C 1
ATOM 1652 O O . LYS A 1 226 ? 14.309 -3.909 -3.115 1.00 88.75 226 LYS A O 1
ATOM 1657 N N . MET A 1 227 ? 15.220 -2.086 -2.173 1.00 92.06 227 MET A N 1
ATOM 1658 C CA . MET A 1 227 ? 16.212 -1.861 -3.229 1.00 92.06 227 MET A CA 1
ATOM 1659 C C . MET A 1 227 ? 17.176 -3.040 -3.395 1.00 92.06 227 MET A C 1
ATOM 1661 O O . MET A 1 227 ? 17.457 -3.433 -4.522 1.00 92.06 227 MET A O 1
ATOM 1665 N N . ILE A 1 228 ? 17.649 -3.649 -2.301 1.00 90.12 228 ILE A N 1
ATOM 1666 C CA . ILE A 1 228 ? 18.505 -4.848 -2.355 1.00 90.12 228 ILE A CA 1
ATOM 1667 C C . ILE A 1 228 ? 17.774 -6.013 -3.037 1.00 90.12 228 ILE A C 1
ATOM 1669 O O . ILE A 1 228 ? 18.371 -6.735 -3.837 1.00 90.12 228 ILE A O 1
ATOM 1673 N N . ILE A 1 229 ? 16.481 -6.196 -2.753 1.00 89.69 229 ILE A N 1
ATOM 1674 C CA . ILE A 1 229 ? 15.658 -7.234 -3.393 1.00 89.69 229 ILE A CA 1
ATOM 1675 C C . ILE A 1 229 ? 15.510 -6.965 -4.898 1.00 89.69 229 ILE A C 1
ATOM 1677 O O . ILE A 1 229 ? 15.677 -7.886 -5.701 1.00 89.69 229 ILE A O 1
ATOM 1681 N N . VAL A 1 230 ? 15.260 -5.713 -5.293 1.00 91.19 230 VAL A N 1
ATOM 1682 C CA . VAL A 1 230 ? 15.176 -5.316 -6.709 1.00 91.19 230 VAL A CA 1
ATOM 1683 C C . VAL A 1 230 ? 16.513 -5.531 -7.418 1.00 91.19 230 VAL A C 1
ATOM 1685 O O . VAL A 1 230 ? 16.554 -6.175 -8.460 1.00 91.19 230 VAL A O 1
ATOM 1688 N N . LEU A 1 231 ? 17.623 -5.088 -6.821 1.00 90.38 231 LEU A N 1
ATOM 1689 C CA . LEU A 1 231 ? 18.976 -5.303 -7.341 1.00 90.38 231 LEU A CA 1
ATOM 1690 C C . LEU A 1 231 ? 19.292 -6.792 -7.535 1.00 90.38 231 LEU A C 1
ATOM 1692 O O . LEU A 1 231 ? 19.864 -7.175 -8.554 1.00 90.38 231 LEU A O 1
ATOM 1696 N N . ARG A 1 232 ? 18.889 -7.647 -6.588 1.00 88.38 232 ARG A N 1
ATOM 1697 C CA . ARG A 1 232 ? 19.033 -9.105 -6.711 1.00 88.38 232 ARG A CA 1
ATOM 1698 C C . ARG A 1 232 ? 18.201 -9.665 -7.867 1.00 88.38 232 ARG A C 1
ATOM 1700 O O . ARG A 1 232 ? 18.672 -10.559 -8.563 1.00 88.38 232 ARG A O 1
ATOM 1707 N N . SER A 1 233 ? 16.993 -9.143 -8.065 1.00 89.44 233 SER A N 1
ATOM 1708 C CA . SER A 1 233 ? 16.090 -9.562 -9.145 1.00 89.44 233 SER A CA 1
ATOM 1709 C C . SER A 1 233 ? 16.602 -9.123 -10.522 1.00 89.44 233 SER A C 1
ATOM 1711 O O . SER A 1 233 ? 16.546 -9.894 -11.473 1.00 89.44 233 SER A O 1
ATOM 1713 N N . LEU A 1 234 ? 17.187 -7.925 -10.627 1.00 86.88 234 LEU A N 1
ATOM 1714 C CA . LEU A 1 234 ? 17.868 -7.467 -11.845 1.00 86.88 234 LEU A CA 1
ATOM 1715 C C . LEU A 1 234 ? 19.078 -8.346 -12.173 1.00 86.88 234 LEU A C 1
ATOM 1717 O O . LEU A 1 234 ? 19.246 -8.780 -13.310 1.00 86.88 234 LEU A O 1
ATOM 1721 N N . ALA A 1 235 ? 19.887 -8.663 -11.160 1.00 81.38 235 ALA A N 1
ATOM 1722 C CA . ALA A 1 235 ? 21.062 -9.514 -11.314 1.00 81.38 235 ALA A CA 1
ATOM 1723 C C . ALA A 1 235 ? 20.717 -10.928 -11.806 1.00 81.38 235 ALA A C 1
ATOM 1725 O O . ALA A 1 235 ? 21.470 -11.513 -12.583 1.00 81.38 235 ALA A O 1
ATOM 1726 N N . SER A 1 236 ? 19.596 -11.498 -11.346 1.00 82.38 236 SER A N 1
ATOM 1727 C CA . SER A 1 236 ? 19.156 -12.824 -11.788 1.00 82.38 236 SER A CA 1
ATOM 1728 C C . SER A 1 236 ? 18.544 -12.807 -13.189 1.00 82.38 236 SER A C 1
ATOM 1730 O O . SER A 1 236 ? 18.676 -13.796 -13.911 1.00 82.38 236 SER A O 1
ATOM 1732 N N . TYR A 1 237 ? 17.903 -11.702 -13.575 1.00 82.25 237 TYR A N 1
ATOM 1733 C CA . TYR A 1 237 ? 17.261 -11.532 -14.875 1.00 82.25 237 TYR A CA 1
ATOM 1734 C C . TYR A 1 237 ? 18.271 -11.293 -16.016 1.00 82.25 237 TYR A C 1
ATOM 1736 O O . TYR A 1 237 ? 18.150 -11.886 -17.090 1.00 82.25 237 TYR A O 1
ATOM 1744 N N . CYS A 1 238 ? 19.311 -10.484 -15.788 1.00 72.94 238 CYS A N 1
ATOM 1745 C CA . CYS A 1 238 ? 20.302 -10.134 -16.810 1.00 72.94 238 CYS A CA 1
ATOM 1746 C C . CYS A 1 238 ? 21.334 -11.259 -17.032 1.00 72.94 238 CYS A C 1
ATOM 1748 O O . CYS A 1 238 ? 22.424 -11.265 -16.460 1.00 72.94 238 CYS A O 1
ATOM 1750 N N . ASN A 1 239 ? 21.012 -12.217 -17.907 1.00 66.88 239 ASN A N 1
ATOM 1751 C CA . ASN A 1 239 ? 21.899 -13.337 -18.252 1.00 66.88 239 ASN A CA 1
ATOM 1752 C C . ASN A 1 239 ? 23.230 -12.906 -18.893 1.00 66.88 239 ASN A C 1
ATOM 1754 O O . ASN A 1 239 ? 24.245 -13.563 -18.665 1.00 66.88 239 ASN A O 1
ATOM 1758 N N . GLU A 1 240 ? 23.227 -11.814 -19.662 1.00 58.09 240 GLU A N 1
ATOM 1759 C CA . GLU A 1 240 ? 24.405 -11.288 -20.371 1.00 58.09 240 GLU A CA 1
ATOM 1760 C C . GLU A 1 240 ? 25.363 -10.517 -19.444 1.00 58.09 240 GLU A C 1
ATOM 1762 O O . GLU A 1 240 ? 26.561 -10.465 -19.705 1.00 58.09 240 GLU A O 1
ATOM 1767 N N . ASN A 1 241 ? 24.878 -10.041 -18.290 1.00 51.44 241 ASN A N 1
ATOM 1768 C CA . ASN A 1 241 ? 25.673 -9.281 -17.315 1.00 51.44 241 ASN A CA 1
ATOM 1769 C C . ASN A 1 241 ? 26.223 -10.144 -16.164 1.00 51.44 241 ASN A C 1
ATOM 1771 O O . ASN A 1 241 ? 26.840 -9.619 -15.234 1.00 51.44 241 ASN A O 1
ATOM 1775 N N . LYS A 1 242 ? 26.054 -11.476 -16.211 1.00 50.69 242 LYS A N 1
ATOM 1776 C CA . LYS A 1 242 ? 26.538 -12.404 -15.165 1.00 50.69 242 LYS A CA 1
ATOM 1777 C C . LYS A 1 242 ? 28.043 -12.305 -14.892 1.00 50.69 242 LYS A C 1
ATOM 1779 O O . LYS A 1 242 ? 28.479 -12.685 -13.810 1.00 50.69 242 LYS A O 1
ATOM 1784 N N . VAL A 1 243 ? 28.830 -11.810 -15.849 1.00 49.56 243 VAL A N 1
ATOM 1785 C CA . VAL A 1 243 ? 30.291 -11.691 -15.710 1.00 49.56 243 VAL A CA 1
ATOM 1786 C C . VAL A 1 243 ? 30.700 -10.440 -14.913 1.00 49.56 243 VAL A C 1
ATOM 1788 O O . VAL A 1 243 ? 31.731 -10.469 -14.248 1.00 49.56 243 VAL A O 1
ATOM 1791 N N . GLU A 1 244 ? 29.878 -9.383 -14.890 1.00 51.81 244 GLU A N 1
ATOM 1792 C CA . GLU A 1 244 ? 30.139 -8.158 -14.108 1.00 51.81 244 GLU A CA 1
ATOM 1793 C C . GLU A 1 244 ? 29.390 -8.113 -12.769 1.00 51.81 244 GLU A C 1
ATOM 1795 O O . GLU A 1 244 ? 29.821 -7.432 -11.837 1.00 51.81 244 GLU A O 1
ATOM 1800 N N . PHE A 1 245 ? 28.315 -8.890 -12.616 1.00 53.78 245 PHE A N 1
ATOM 1801 C CA . PHE A 1 245 ? 27.510 -8.944 -11.393 1.00 53.78 245 PHE A CA 1
ATOM 1802 C C . PHE A 1 245 ? 28.085 -9.863 -10.306 1.00 53.78 245 PHE A C 1
ATOM 1804 O O . PHE A 1 245 ? 27.404 -10.722 -9.744 1.00 53.78 245 PHE A O 1
ATOM 1811 N N . ASN A 1 246 ? 29.356 -9.671 -9.952 1.00 52.56 246 ASN A N 1
ATOM 1812 C CA . ASN A 1 246 ? 29.910 -10.275 -8.742 1.00 52.56 246 ASN A CA 1
ATOM 1813 C C . ASN A 1 246 ? 29.393 -9.511 -7.507 1.00 52.56 246 ASN A C 1
ATOM 1815 O O . ASN A 1 246 ? 30.037 -8.606 -6.981 1.00 52.56 246 ASN A O 1
ATOM 1819 N N . LEU A 1 247 ? 28.213 -9.913 -7.019 1.00 54.31 247 LEU A N 1
ATOM 1820 C CA . LEU A 1 247 ? 27.519 -9.419 -5.812 1.00 54.31 247 LEU A CA 1
ATOM 1821 C C . LEU A 1 247 ? 28.326 -9.522 -4.499 1.00 54.31 247 LEU A C 1
ATOM 1823 O O . LEU A 1 247 ? 27.839 -9.094 -3.452 1.00 54.31 247 LEU A O 1
ATOM 1827 N N . ASN A 1 248 ? 29.564 -10.026 -4.547 1.00 50.25 248 ASN A N 1
ATOM 1828 C CA . ASN A 1 248 ? 30.501 -10.081 -3.423 1.00 50.25 248 ASN A CA 1
ATOM 1829 C C . ASN A 1 248 ? 30.734 -8.718 -2.744 1.00 50.25 248 ASN A C 1
ATOM 1831 O O . ASN A 1 248 ? 31.141 -8.681 -1.588 1.00 50.25 248 ASN A O 1
ATOM 1835 N N . PHE A 1 249 ? 30.435 -7.597 -3.409 1.00 51.41 249 PHE A N 1
ATOM 1836 C CA . PHE A 1 249 ? 30.617 -6.266 -2.826 1.00 51.41 249 PHE A CA 1
ATOM 1837 C C . PHE A 1 249 ? 29.441 -5.786 -1.949 1.00 51.41 249 PHE A C 1
ATOM 1839 O O . PHE A 1 249 ? 29.646 -4.995 -1.030 1.00 51.41 249 PHE A O 1
ATOM 1846 N N . MET A 1 250 ? 28.206 -6.268 -2.162 1.00 48.47 250 MET A N 1
ATOM 1847 C CA . MET A 1 250 ? 27.035 -5.730 -1.440 1.00 48.47 250 MET A CA 1
ATOM 1848 C C . MET A 1 250 ? 26.930 -6.182 0.025 1.00 48.47 250 MET A C 1
ATOM 1850 O O . MET A 1 250 ? 26.276 -5.506 0.818 1.00 48.47 250 MET A O 1
ATOM 1854 N N . LEU A 1 251 ? 27.589 -7.276 0.421 1.00 49.00 251 LEU A N 1
ATOM 1855 C CA . LEU A 1 251 ? 27.549 -7.758 1.809 1.00 49.00 251 LEU A CA 1
ATOM 1856 C C . LEU A 1 251 ? 28.403 -6.919 2.775 1.00 49.00 251 LEU A C 1
ATOM 1858 O O . LEU A 1 251 ? 28.159 -6.956 3.977 1.00 49.00 251 LEU A O 1
ATOM 1862 N N . PHE A 1 252 ? 29.330 -6.092 2.276 1.00 50.28 252 PHE A N 1
ATOM 1863 C CA . PHE A 1 252 ? 30.147 -5.220 3.129 1.00 50.28 252 PHE A CA 1
ATOM 1864 C C . PHE A 1 252 ? 29.419 -3.949 3.605 1.00 50.28 252 PHE A C 1
ATOM 1866 O O . PHE A 1 252 ? 29.861 -3.320 4.561 1.00 50.28 252 PHE A O 1
ATOM 1873 N N . SER A 1 253 ? 28.288 -3.567 2.995 1.00 47.69 253 SER A N 1
ATOM 1874 C CA . SER A 1 253 ? 27.620 -2.281 3.279 1.00 47.69 253 SER A CA 1
ATOM 1875 C C . SER A 1 253 ? 26.480 -2.359 4.313 1.00 47.69 253 SER A C 1
ATOM 1877 O O . SER A 1 253 ? 25.919 -1.335 4.697 1.00 47.69 253 SER A O 1
ATOM 1879 N N . ILE A 1 254 ? 26.143 -3.555 4.814 1.00 49.25 254 ILE A N 1
ATOM 1880 C CA . ILE A 1 254 ? 25.026 -3.756 5.763 1.00 49.25 254 ILE A CA 1
ATOM 1881 C C . ILE A 1 254 ? 25.460 -3.560 7.235 1.00 49.25 254 ILE A C 1
ATOM 1883 O O . ILE A 1 254 ? 24.611 -3.494 8.119 1.00 49.25 254 ILE A O 1
ATOM 1887 N N . CYS A 1 255 ? 26.754 -3.358 7.516 1.00 43.31 255 CYS A N 1
ATOM 1888 C CA . CYS A 1 255 ? 27.259 -3.070 8.865 1.00 43.31 255 CYS A CA 1
ATOM 1889 C C . CYS A 1 255 ? 27.704 -1.597 8.997 1.00 43.31 255 CYS A C 1
ATOM 1891 O O . CYS A 1 255 ? 28.794 -1.251 8.542 1.00 43.31 255 CYS A O 1
ATOM 1893 N N . PRO A 1 256 ? 26.931 -0.707 9.655 1.00 46.81 256 PRO A N 1
ATOM 1894 C CA . PRO A 1 256 ? 27.304 0.705 9.783 1.00 46.81 256 PRO A CA 1
ATOM 1895 C C . PRO A 1 256 ? 28.461 0.961 10.759 1.00 46.81 256 PRO A C 1
ATOM 1897 O O . PRO A 1 256 ? 28.950 2.084 10.823 1.00 46.81 256 PRO A O 1
ATOM 1900 N N . GLN A 1 257 ? 28.886 -0.033 11.550 1.00 44.81 257 GLN A N 1
ATOM 1901 C CA . GLN A 1 257 ? 29.829 0.197 12.655 1.00 44.81 257 GLN A CA 1
ATOM 1902 C C . GLN A 1 257 ? 31.301 -0.088 12.329 1.00 44.81 257 GLN A C 1
ATOM 1904 O O . GLN A 1 257 ? 32.161 0.242 13.136 1.00 44.81 257 GLN A O 1
ATOM 1909 N N . HIS A 1 258 ? 31.628 -0.633 11.156 1.00 39.84 258 HIS A N 1
ATOM 1910 C CA . HIS A 1 258 ? 33.019 -0.894 10.763 1.00 39.84 258 HIS A CA 1
ATOM 1911 C C . HIS A 1 258 ? 33.250 -0.546 9.288 1.00 39.84 258 HIS A C 1
ATOM 1913 O O . HIS A 1 258 ? 33.541 -1.405 8.462 1.00 39.84 258 HIS A O 1
ATOM 1919 N N . VAL A 1 259 ? 33.141 0.739 8.945 1.00 41.47 259 VAL A N 1
ATOM 1920 C CA . VAL A 1 259 ? 33.678 1.247 7.676 1.00 41.47 259 VAL A CA 1
ATOM 1921 C C . VAL A 1 259 ? 35.116 1.681 7.919 1.00 41.47 259 VAL A C 1
ATOM 1923 O O . VAL A 1 259 ? 35.381 2.834 8.236 1.00 41.47 259 VAL A O 1
ATOM 1926 N N . CYS A 1 260 ? 36.049 0.742 7.783 1.00 34.47 260 CYS A N 1
ATOM 1927 C CA . CYS A 1 260 ? 37.450 1.062 7.547 1.00 34.47 260 CYS A CA 1
ATOM 1928 C C . CYS A 1 260 ? 38.106 -0.044 6.715 1.00 34.47 260 CYS A C 1
ATOM 1930 O O . CYS A 1 260 ? 38.154 -1.195 7.132 1.00 34.47 260 CYS A O 1
ATOM 1932 N N . VAL A 1 261 ? 38.688 0.389 5.591 1.00 35.88 261 VAL A N 1
ATOM 1933 C CA . VAL A 1 261 ? 39.616 -0.331 4.704 1.00 35.88 261 VAL A CA 1
ATOM 1934 C C . VAL A 1 261 ? 38.971 -1.401 3.818 1.00 35.88 261 VAL A C 1
ATOM 1936 O O . VAL A 1 261 ? 38.652 -2.483 4.275 1.00 35.88 261 VAL A O 1
ATOM 1939 N N . PHE A 1 262 ? 38.797 -1.085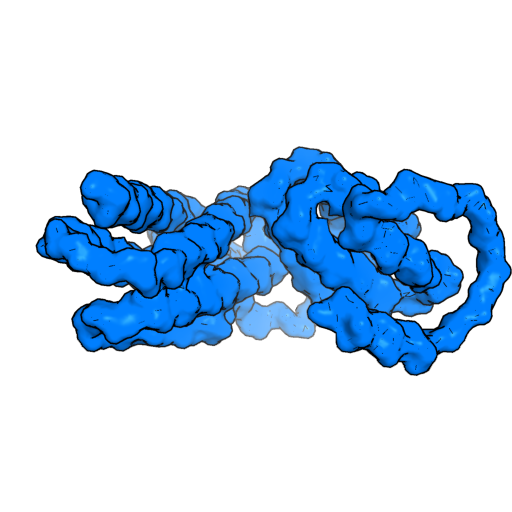 2.532 1.00 34.22 262 PHE A N 1
ATOM 1940 C CA . PHE A 1 262 ? 39.360 -1.829 1.389 1.00 34.22 262 PHE A CA 1
ATOM 1941 C C . PHE A 1 262 ? 38.757 -1.280 0.087 1.00 34.22 262 PHE A C 1
ATOM 1943 O O . PHE A 1 262 ? 37.869 -1.858 -0.532 1.00 34.22 262 PHE A O 1
ATOM 1950 N N . ALA A 1 263 ? 39.265 -0.122 -0.335 1.00 34.62 263 ALA A N 1
ATOM 1951 C CA . ALA A 1 263 ? 39.283 0.215 -1.749 1.00 34.62 263 ALA A CA 1
ATOM 1952 C C . ALA A 1 263 ? 40.549 -0.422 -2.339 1.00 34.62 263 ALA A C 1
ATOM 1954 O O . ALA A 1 263 ? 41.636 -0.219 -1.799 1.00 34.62 263 ALA A O 1
ATOM 1955 N N . SER A 1 264 ? 40.389 -1.150 -3.444 1.00 38.62 264 SER A N 1
ATOM 1956 C CA . SER A 1 264 ? 41.418 -1.880 -4.200 1.00 38.62 264 SER A CA 1
ATOM 1957 C C . SER A 1 264 ? 41.632 -3.334 -3.768 1.00 38.62 264 SER A C 1
ATOM 1959 O O . SER A 1 264 ? 42.456 -3.624 -2.908 1.00 38.62 264 SER A O 1
ATOM 1961 N N . MET A 1 265 ? 40.933 -4.263 -4.429 1.00 29.50 265 MET A N 1
ATOM 1962 C CA . MET A 1 265 ? 41.562 -5.506 -4.880 1.00 29.50 265 MET A CA 1
ATOM 1963 C C . MET A 1 265 ? 40.764 -6.168 -6.007 1.00 29.50 265 MET A C 1
ATOM 1965 O O . MET A 1 265 ? 39.554 -6.363 -5.927 1.00 29.50 265 MET A O 1
ATOM 1969 N N . SER A 1 266 ? 41.491 -6.474 -7.076 1.00 32.88 266 SER A N 1
ATOM 1970 C CA . SER A 1 266 ? 41.040 -7.147 -8.285 1.00 32.88 266 SER A CA 1
ATOM 1971 C C . SER A 1 266 ? 40.595 -8.594 -8.032 1.00 32.88 266 SER A C 1
ATOM 1973 O O . SER A 1 266 ? 41.180 -9.298 -7.214 1.00 32.88 266 SER A O 1
ATOM 1975 N N . TYR A 1 267 ? 39.583 -9.003 -8.804 1.00 37.03 267 TYR A N 1
ATOM 1976 C CA . TYR A 1 267 ? 39.112 -10.356 -9.136 1.00 37.03 267 TYR A CA 1
ATOM 1977 C C . TYR A 1 267 ? 39.927 -11.554 -8.609 1.00 37.03 267 TYR A C 1
ATOM 1979 O O . TYR A 1 267 ? 41.055 -11.760 -9.050 1.00 37.03 267 TYR A O 1
ATOM 1987 N N . ASN A 1 268 ? 39.289 -12.426 -7.809 1.00 34.31 268 ASN A N 1
ATOM 1988 C CA . ASN A 1 268 ? 39.383 -13.890 -7.949 1.00 34.31 268 ASN A CA 1
ATOM 1989 C C . ASN A 1 268 ? 38.291 -14.658 -7.164 1.00 34.31 268 ASN A C 1
ATOM 1991 O O . ASN A 1 268 ? 37.775 -14.193 -6.153 1.00 34.31 268 ASN A O 1
ATOM 1995 N N . TYR A 1 269 ? 37.941 -15.831 -7.704 1.00 36.41 269 TYR A N 1
ATOM 1996 C CA . TYR A 1 269 ? 36.844 -16.749 -7.355 1.00 36.41 269 TYR A CA 1
ATOM 1997 C C . TYR A 1 269 ? 36.826 -17.240 -5.893 1.00 36.41 269 TYR A C 1
ATOM 1999 O O . TYR A 1 269 ? 37.825 -17.773 -5.415 1.00 36.41 269 TYR A O 1
ATOM 2007 N N . ILE A 1 270 ? 35.657 -17.196 -5.233 1.00 39.53 270 ILE A N 1
ATOM 2008 C CA . ILE A 1 270 ? 35.377 -17.910 -3.969 1.00 39.53 270 ILE A CA 1
ATOM 2009 C C . ILE A 1 270 ? 33.987 -18.575 -4.040 1.00 39.53 270 ILE A C 1
ATOM 2011 O O . ILE A 1 270 ? 33.051 -18.035 -4.625 1.00 39.53 270 ILE A O 1
ATOM 2015 N N . ASN A 1 271 ? 33.890 -19.781 -3.475 1.00 35.00 271 ASN A N 1
ATOM 2016 C CA . ASN A 1 271 ? 32.766 -20.719 -3.541 1.00 35.00 271 ASN A CA 1
ATOM 2017 C C . ASN A 1 271 ? 31.627 -20.360 -2.551 1.00 35.00 271 ASN A C 1
ATOM 2019 O O . ASN A 1 271 ? 31.882 -20.156 -1.366 1.00 35.00 271 ASN A O 1
ATOM 2023 N N . LEU A 1 272 ? 30.372 -20.316 -3.029 1.00 37.88 272 LEU A N 1
ATOM 2024 C CA . LEU A 1 272 ? 29.177 -19.866 -2.287 1.00 37.88 272 LEU A CA 1
ATOM 2025 C C . LEU A 1 272 ? 28.755 -20.768 -1.108 1.00 37.88 272 LEU A C 1
ATOM 2027 O O . LEU A 1 272 ? 27.998 -20.317 -0.245 1.00 37.88 272 LEU A O 1
ATOM 2031 N N . SER A 1 273 ? 29.202 -22.025 -1.050 1.00 37.31 273 SER A N 1
ATOM 2032 C CA . SER A 1 273 ? 28.691 -22.993 -0.068 1.00 37.31 273 SER A CA 1
ATOM 2033 C C . SER A 1 273 ? 29.246 -22.822 1.350 1.00 37.31 273 SER A C 1
ATOM 2035 O O . SER A 1 273 ? 28.607 -23.280 2.287 1.00 37.31 273 SER A O 1
ATOM 2037 N N . SER A 1 274 ? 30.390 -22.153 1.545 1.00 38.88 274 SER A N 1
ATOM 2038 C CA . SER A 1 274 ? 30.955 -21.952 2.894 1.00 38.88 274 SER A CA 1
ATOM 2039 C C . SER A 1 274 ? 30.466 -20.676 3.590 1.00 38.88 274 SER A C 1
ATOM 2041 O O . SER A 1 274 ? 30.696 -20.505 4.782 1.00 38.88 274 SER A O 1
ATOM 2043 N N . LEU A 1 275 ? 29.820 -19.753 2.865 1.00 39.25 275 LEU A N 1
ATOM 2044 C CA . LEU A 1 275 ? 29.439 -18.441 3.407 1.00 39.25 275 LEU A CA 1
ATOM 2045 C C . LEU A 1 275 ? 28.054 -18.435 4.071 1.00 39.25 275 LEU A C 1
ATOM 2047 O O . LEU A 1 275 ? 27.801 -17.626 4.960 1.00 39.25 275 LEU A O 1
ATOM 2051 N N . THR A 1 276 ? 27.160 -19.339 3.665 1.00 40.19 276 THR A N 1
ATOM 2052 C CA . THR A 1 276 ? 25.800 -19.450 4.217 1.00 40.19 276 THR A CA 1
ATOM 2053 C C . THR A 1 276 ? 25.793 -19.968 5.657 1.00 40.19 276 THR A C 1
ATOM 2055 O O . THR A 1 276 ? 24.978 -19.508 6.454 1.00 40.19 276 THR A O 1
ATOM 2058 N N . GLU A 1 277 ? 26.740 -20.836 6.032 1.00 38.97 277 GLU A N 1
ATOM 2059 C CA . GLU A 1 277 ? 26.880 -21.320 7.416 1.00 38.97 277 GLU A CA 1
ATOM 2060 C C . GLU A 1 277 ? 27.387 -20.235 8.377 1.00 38.97 277 GLU A C 1
ATOM 2062 O O . GLU A 1 277 ? 26.984 -20.203 9.536 1.00 38.97 277 GLU A O 1
ATOM 2067 N N . SER A 1 278 ? 28.205 -19.290 7.903 1.00 37.66 278 SER A N 1
ATOM 2068 C CA . SER A 1 278 ? 28.786 -18.254 8.767 1.00 37.66 278 SER A CA 1
ATOM 2069 C C . SER A 1 278 ? 27.807 -17.118 9.105 1.00 37.66 278 SER A C 1
ATOM 2071 O O . SER A 1 278 ? 27.961 -16.469 10.136 1.00 37.66 278 SER A O 1
ATOM 2073 N N . ILE A 1 279 ? 26.790 -16.891 8.264 1.00 39.66 279 ILE A N 1
ATOM 2074 C CA . ILE A 1 279 ? 25.769 -15.841 8.446 1.00 39.66 279 ILE A CA 1
ATOM 2075 C C . ILE A 1 279 ? 24.692 -16.273 9.455 1.00 39.66 279 ILE A C 1
ATOM 2077 O O . ILE A 1 279 ? 24.228 -15.452 10.240 1.00 39.66 279 ILE A O 1
ATOM 2081 N N . LEU A 1 280 ? 24.344 -17.564 9.498 1.00 38.44 280 LEU A N 1
ATOM 2082 C CA . LEU A 1 280 ? 23.407 -18.118 10.490 1.00 38.44 280 LEU A CA 1
ATOM 2083 C C . LEU A 1 280 ? 23.976 -18.159 11.916 1.00 38.44 280 LEU A C 1
ATOM 2085 O O . LEU A 1 280 ? 23.219 -18.324 12.864 1.00 38.44 280 LEU A O 1
ATOM 2089 N N . LEU A 1 281 ? 25.293 -18.007 12.073 1.00 38.91 281 LEU A N 1
ATOM 2090 C CA . LEU A 1 281 ? 25.972 -17.993 13.371 1.00 38.91 281 LEU A CA 1
ATOM 2091 C C . LEU A 1 281 ? 26.123 -16.585 13.976 1.00 38.91 281 LEU A C 1
ATOM 2093 O O . LEU A 1 281 ? 26.609 -16.468 15.099 1.00 38.91 281 LEU A O 1
ATOM 2097 N N . GLN A 1 282 ? 25.753 -15.523 13.251 1.00 36.66 282 GLN A N 1
ATOM 2098 C CA . GLN A 1 282 ? 25.942 -14.126 13.684 1.00 36.66 282 GLN A CA 1
ATOM 2099 C C . GLN A 1 282 ? 24.660 -13.272 13.665 1.00 36.66 282 GLN A C 1
ATOM 2101 O O . GLN A 1 282 ? 24.729 -12.073 13.934 1.00 36.66 282 GLN A O 1
ATOM 2106 N N . CYS A 1 283 ? 23.506 -13.883 13.384 1.00 38.94 283 CYS A N 1
ATOM 2107 C CA . CYS A 1 283 ? 22.173 -13.360 13.704 1.00 38.94 283 CYS A CA 1
ATOM 2108 C C . CYS A 1 283 ? 21.605 -14.157 14.880 1.00 38.94 283 CYS A C 1
ATOM 2110 O O . CYS A 1 283 ? 20.916 -13.539 15.719 1.00 38.94 283 CYS A O 1
#